Protein AF-A0A2T6N5R3-F1 (afdb_monomer_lite)

Sequence (258 aa):
MRPWLIITICITLFSPFISQAEPYPEQRSNRQLAVTVCNDYRENNRLPCFVSRNDCPRGFEVIERFTDSSGPTFSACRDKRHERPRLSMPPGGRFAGKNPQLLKQFDRLVSAIEKGQVGRSMHLPKASREQLGHFFSAIDLTRIKLVYSKALANGCFTDCRQIFCASGDQVNAWTDPQAPVLSIRLLHQLAHVERCEIQGGRERFVRTWLKHLPDEVFNALDRGEAIDTEMIHFAMYMESHANNRAESICRRLSCERE

Foldseek 3Di:
DDDDDDDDDDDDDDDDPPPDDDPDPPPDDLQRVLVVVQVVCCVVPVFHKDKDFPDDPPQWDFPDWDDDPPDTIMTTIGGPLPDQPPQPQDPPVLCVVCVVVLVVLVVVLVVLQVVQWDDDWAAAAPVVCVLCCVLLVLDDSRQETETEGCSDPAAWFDLLRYIYGPDPVLSCLCRPNVHRAFELSVQLRSQLNSVQSVLVHRVSSLSVQSSQQHVVQSVCVVVVHDDDVVSSRVSRSNSSVSNVSSVVSCVVVVGDYD

Radius of gyration: 27.21 Å; chains: 1; bounding box: 52×99×76 Å

Structure (mmCIF, N/CA/C/O backbone):
data_AF-A0A2T6N5R3-F1
#
_entry.id   AF-A0A2T6N5R3-F1
#
loop_
_atom_site.group_PDB
_atom_site.id
_atom_site.type_symbol
_atom_site.label_atom_id
_atom_site.label_alt_id
_atom_site.label_comp_id
_atom_site.label_asym_id
_atom_site.label_entity_id
_atom_site.label_seq_id
_atom_site.pdbx_PDB_ins_code
_atom_site.Cartn_x
_atom_site.Cartn_y
_atom_site.Cartn_z
_atom_site.occupancy
_atom_site.B_iso_or_equiv
_atom_site.auth_seq_id
_atom_site.auth_comp_id
_atom_site.auth_asym_id
_atom_site.auth_atom_id
_atom_site.pdbx_PDB_model_num
ATOM 1 N N . MET A 1 1 ? -36.629 -77.772 -46.474 1.00 39.81 1 MET A N 1
ATOM 2 C CA . MET A 1 1 ? -35.335 -77.750 -45.758 1.00 39.81 1 MET A CA 1
ATOM 3 C C . MET A 1 1 ? -35.262 -76.474 -44.927 1.00 39.81 1 MET A C 1
ATOM 5 O O . MET A 1 1 ? -35.374 -75.398 -45.492 1.00 39.81 1 MET A O 1
ATOM 9 N N . ARG A 1 2 ? -35.177 -76.594 -43.596 1.00 46.22 2 ARG A N 1
ATOM 10 C CA . ARG A 1 2 ? -34.706 -75.527 -42.676 1.00 46.22 2 ARG A CA 1
ATOM 11 C C . ARG A 1 2 ? -33.175 -75.365 -42.866 1.00 46.22 2 ARG A C 1
ATOM 13 O O . ARG A 1 2 ? -32.610 -76.341 -43.364 1.00 46.22 2 ARG A O 1
ATOM 20 N N . PRO A 1 3 ? -32.485 -74.265 -42.469 1.00 48.78 3 PRO A N 1
ATOM 21 C CA . PRO A 1 3 ? -32.730 -73.497 -41.231 1.00 48.78 3 PRO A CA 1
ATOM 22 C C . PRO A 1 3 ? -32.456 -71.958 -41.302 1.00 48.78 3 PRO A C 1
ATOM 24 O O . PRO A 1 3 ? -31.890 -71.454 -42.259 1.00 48.78 3 PRO A O 1
ATOM 27 N N . TRP A 1 4 ? -33.107 -71.172 -40.433 1.00 39.94 4 TRP A N 1
ATOM 28 C CA . TRP A 1 4 ? -32.535 -70.360 -39.326 1.00 39.94 4 TRP A CA 1
ATOM 29 C C . TRP A 1 4 ? -31.656 -69.144 -39.682 1.00 39.94 4 TRP A C 1
ATOM 31 O O . TRP A 1 4 ? -30.566 -69.310 -40.209 1.00 39.94 4 TRP A O 1
ATOM 41 N N . LEU A 1 5 ? -32.091 -67.959 -39.224 1.00 42.97 5 LEU A N 1
ATOM 42 C CA . LEU A 1 5 ? -31.295 -66.803 -38.750 1.00 42.97 5 LEU A CA 1
ATOM 43 C C . LEU A 1 5 ? -32.298 -65.793 -38.145 1.00 42.97 5 LEU A C 1
ATOM 45 O O . LEU A 1 5 ? -33.118 -65.238 -38.865 1.00 42.97 5 LEU A O 1
ATOM 49 N N . ILE A 1 6 ? -32.584 -65.872 -36.842 1.00 46.25 6 ILE A N 1
ATOM 50 C CA . ILE A 1 6 ? -31.992 -65.127 -35.708 1.00 46.25 6 ILE A CA 1
ATOM 51 C C . ILE A 1 6 ? -32.115 -63.597 -35.842 1.00 46.25 6 ILE A C 1
ATOM 53 O O . ILE A 1 6 ? -31.511 -62.959 -36.695 1.00 46.25 6 ILE A O 1
ATOM 57 N N . ILE A 1 7 ? -32.926 -63.067 -34.925 1.00 54.25 7 ILE A N 1
ATOM 58 C CA . ILE A 1 7 ? -33.256 -61.674 -34.621 1.00 54.25 7 ILE A CA 1
ATOM 59 C C . ILE A 1 7 ? -32.062 -60.981 -33.952 1.00 54.25 7 ILE A C 1
ATOM 61 O O . ILE A 1 7 ? -31.487 -61.558 -33.031 1.00 54.25 7 ILE A O 1
ATOM 65 N N . THR A 1 8 ? -31.813 -59.707 -34.275 1.00 49.03 8 THR A N 1
ATOM 66 C CA . THR A 1 8 ? -31.123 -58.796 -33.344 1.00 49.03 8 THR A CA 1
ATOM 67 C C . THR A 1 8 ? -31.833 -57.445 -33.299 1.00 49.03 8 THR A C 1
ATOM 69 O O . THR A 1 8 ? -31.826 -56.678 -34.257 1.00 49.03 8 THR A O 1
ATOM 72 N N . ILE A 1 9 ? -32.471 -57.184 -32.158 1.00 49.03 9 ILE A N 1
ATOM 73 C CA . ILE A 1 9 ? -33.092 -55.916 -31.770 1.00 49.03 9 ILE A CA 1
ATOM 74 C C . ILE A 1 9 ? -31.979 -54.992 -31.257 1.00 49.03 9 ILE A C 1
ATOM 76 O O . ILE A 1 9 ? -31.285 -55.333 -30.300 1.00 49.03 9 ILE A O 1
ATOM 80 N N . CYS A 1 10 ? -31.809 -53.823 -31.874 1.00 41.09 10 CYS A N 1
ATOM 81 C CA . CYS A 1 10 ? -30.935 -52.765 -31.370 1.00 41.09 10 CYS A CA 1
ATOM 82 C C . CYS A 1 10 ? -31.586 -52.081 -30.160 1.00 41.09 10 CYS A C 1
ATOM 84 O O . CYS A 1 10 ? -32.455 -51.228 -30.320 1.00 41.09 10 CYS A O 1
ATOM 86 N N . ILE A 1 11 ? -31.148 -52.433 -28.949 1.00 47.81 11 ILE A N 1
ATOM 87 C CA . ILE A 1 11 ? -31.429 -51.652 -27.739 1.00 47.81 11 ILE A CA 1
ATOM 88 C C . ILE A 1 11 ? -30.294 -50.640 -27.572 1.00 47.81 11 ILE A C 1
ATOM 90 O O . ILE A 1 11 ? -29.174 -50.988 -27.205 1.00 47.81 11 ILE A O 1
ATOM 94 N N . THR A 1 12 ? -30.589 -49.375 -27.855 1.00 46.28 12 THR A N 1
ATOM 95 C CA . THR A 1 12 ? -29.752 -48.229 -27.492 1.00 46.28 12 THR A CA 1
ATOM 96 C C . THR A 1 12 ? -29.799 -48.034 -25.977 1.00 46.28 12 THR A C 1
ATOM 98 O O . THR A 1 12 ? -30.792 -47.542 -25.440 1.00 46.28 12 THR A O 1
ATOM 101 N N . LEU A 1 13 ? -28.731 -48.429 -25.285 1.00 44.84 13 LEU A N 1
ATOM 102 C CA . LEU A 1 13 ? -28.521 -48.111 -23.876 1.00 44.84 13 LEU A CA 1
ATOM 103 C C . LEU A 1 13 ? -27.915 -46.709 -23.751 1.00 44.84 13 LEU A C 1
ATOM 105 O O . LEU A 1 13 ? -26.792 -46.453 -24.178 1.00 44.84 13 LEU A O 1
ATOM 109 N N . PHE A 1 14 ? -28.693 -45.813 -23.145 1.00 44.59 14 PHE A N 1
ATOM 110 C CA . PHE A 1 14 ? -28.220 -44.583 -22.526 1.00 44.59 14 PHE A CA 1
ATOM 111 C C . PHE A 1 14 ? -27.197 -44.932 -21.439 1.00 44.59 14 PHE A C 1
ATOM 113 O O . PHE A 1 14 ? -27.557 -45.518 -20.419 1.00 44.59 14 PHE A O 1
ATOM 120 N N . SER A 1 15 ? -25.938 -44.548 -21.631 1.00 37.47 15 SER A N 1
ATOM 121 C CA . SER A 1 15 ? -24.955 -44.538 -20.547 1.00 37.47 15 SER A CA 1
ATOM 122 C C . SER A 1 15 ? -25.118 -43.246 -19.742 1.00 37.47 15 SER A C 1
ATOM 124 O O . SER A 1 15 ? -24.900 -42.166 -20.299 1.00 37.47 15 SER A O 1
ATOM 126 N N . PRO A 1 16 ? -25.473 -43.299 -18.447 1.00 41.06 16 PRO A N 1
ATOM 127 C CA . PRO A 1 16 ? -25.300 -42.151 -17.577 1.00 41.06 16 PRO A CA 1
ATOM 128 C C . PRO A 1 16 ? -23.797 -41.962 -17.349 1.00 41.06 16 PRO A C 1
ATOM 130 O O . PRO A 1 16 ? -23.081 -42.915 -17.035 1.00 41.06 16 PRO A O 1
ATOM 133 N N . PHE A 1 17 ? -23.310 -40.731 -17.505 1.00 37.72 17 PHE A N 1
ATOM 134 C CA . PHE A 1 17 ? -21.984 -40.333 -17.038 1.00 37.72 17 PHE A CA 1
ATOM 135 C C . PHE A 1 17 ? -21.956 -40.432 -15.508 1.00 37.72 17 PHE A C 1
ATOM 137 O O . PHE A 1 17 ? -22.212 -39.467 -14.792 1.00 37.72 17 PHE A O 1
ATOM 144 N N . ILE A 1 18 ? -21.666 -41.627 -15.001 1.00 41.44 18 ILE A N 1
ATOM 145 C CA . ILE A 1 18 ? -21.207 -41.821 -13.634 1.00 41.44 18 ILE A CA 1
ATOM 146 C C . ILE A 1 18 ? -19.765 -41.323 -13.629 1.00 41.44 18 ILE A C 1
ATOM 148 O O . ILE A 1 18 ? -18.881 -41.962 -14.196 1.00 41.44 18 ILE A O 1
ATOM 152 N N . SER A 1 19 ? -19.539 -40.157 -13.020 1.00 41.69 19 SER A N 1
ATOM 153 C CA . SER A 1 19 ? -18.205 -39.722 -12.611 1.00 41.69 19 SER A CA 1
ATOM 154 C C . SER A 1 19 ? -17.660 -40.772 -11.648 1.00 41.69 19 SER A C 1
ATOM 156 O O . SER A 1 19 ? -17.967 -40.751 -10.458 1.00 41.69 19 SER A O 1
ATOM 158 N N . GLN A 1 20 ? -16.907 -41.737 -12.168 1.00 41.75 20 GLN A N 1
ATOM 159 C CA . GLN A 1 20 ? -16.222 -42.715 -11.341 1.00 41.75 20 GLN A CA 1
ATOM 160 C C . GLN A 1 20 ? -15.159 -41.985 -10.517 1.00 41.75 20 GLN A C 1
ATOM 162 O O . GLN A 1 20 ? -14.200 -41.443 -11.059 1.00 41.75 20 GLN A O 1
ATOM 167 N N . ALA A 1 21 ? -15.355 -41.952 -9.199 1.00 47.56 21 ALA A N 1
ATOM 168 C CA . ALA A 1 21 ? -14.262 -41.744 -8.265 1.00 47.56 21 ALA A CA 1
ATOM 169 C C . ALA A 1 21 ? -13.215 -42.842 -8.517 1.00 47.56 21 ALA A C 1
ATOM 171 O O . ALA A 1 21 ? -13.571 -44.019 -8.599 1.00 47.56 21 ALA A O 1
ATOM 172 N N . GLU A 1 22 ? -11.954 -42.447 -8.711 1.00 48.00 22 GLU A N 1
ATOM 173 C CA . GLU A 1 22 ? -10.884 -43.364 -9.110 1.00 48.00 22 GLU A CA 1
ATOM 174 C C . GLU A 1 22 ? -10.699 -44.504 -8.088 1.00 48.00 22 GLU A C 1
ATOM 176 O O . GLU A 1 22 ? -10.546 -44.240 -6.889 1.00 48.00 22 GLU A O 1
ATOM 181 N N . PRO A 1 23 ? -10.682 -45.769 -8.545 1.00 44.41 23 PRO A N 1
ATOM 182 C CA . PRO A 1 23 ? -10.406 -46.922 -7.705 1.00 44.41 23 PRO A CA 1
ATOM 183 C C . PRO A 1 23 ? -8.887 -47.036 -7.484 1.00 44.41 23 PRO A C 1
ATOM 185 O O . PRO A 1 23 ? -8.116 -46.859 -8.420 1.00 44.41 23 PRO A O 1
ATOM 188 N N . TYR A 1 24 ? -8.470 -47.383 -6.263 1.00 47.44 24 TYR A N 1
ATOM 189 C CA . TYR A 1 24 ? -7.089 -47.662 -5.807 1.00 47.44 24 TYR A CA 1
ATOM 190 C C . TYR A 1 24 ? -6.239 -46.458 -5.325 1.00 47.44 24 TYR A C 1
ATOM 192 O O . TYR A 1 24 ? -5.469 -45.868 -6.082 1.00 47.44 24 TYR A O 1
ATOM 200 N N . PRO A 1 25 ? -6.276 -46.140 -4.012 1.00 49.16 25 PRO A N 1
ATOM 201 C CA . PRO A 1 25 ? -5.380 -45.162 -3.385 1.00 49.16 25 PRO A CA 1
ATOM 202 C C . PRO A 1 25 ? -3.900 -45.598 -3.296 1.00 49.16 25 PRO A C 1
ATOM 204 O O . PRO A 1 25 ? -3.037 -44.748 -3.092 1.00 49.16 25 PRO A O 1
ATOM 207 N N . GLU A 1 26 ? -3.587 -46.888 -3.465 1.00 55.34 26 GLU A N 1
ATOM 208 C CA . GLU A 1 26 ? -2.259 -47.469 -3.176 1.00 55.34 26 GLU A CA 1
ATOM 209 C C . GLU A 1 26 ? -1.216 -47.350 -4.311 1.00 55.34 26 GLU A C 1
ATOM 211 O O . GLU A 1 26 ? -0.088 -47.802 -4.151 1.00 55.34 26 GLU A O 1
ATOM 216 N N . GLN A 1 27 ? -1.542 -46.720 -5.450 1.00 64.25 27 GLN A N 1
ATOM 217 C CA . GLN A 1 27 ? -0.622 -46.580 -6.602 1.00 64.25 27 GLN A CA 1
ATOM 218 C C . GLN A 1 27 ? -0.333 -45.127 -7.014 1.00 64.25 27 GLN A C 1
ATOM 220 O O . GLN A 1 27 ? 0.061 -44.850 -8.149 1.00 64.25 27 GLN A O 1
ATOM 225 N N . ARG A 1 28 ? -0.539 -44.158 -6.119 1.00 72.44 28 ARG A N 1
ATOM 226 C CA . ARG A 1 28 ? -0.280 -42.749 -6.445 1.00 72.44 28 ARG A CA 1
ATOM 227 C C . ARG A 1 28 ? 1.217 -42.453 -6.425 1.00 72.44 28 ARG A C 1
ATOM 229 O O . ARG A 1 28 ? 1.891 -42.682 -5.428 1.00 72.44 28 ARG A O 1
ATOM 236 N N . SER A 1 29 ? 1.721 -41.864 -7.508 1.00 85.19 29 SER A N 1
ATOM 237 C CA . SER A 1 29 ? 3.088 -41.330 -7.559 1.00 85.19 29 SER A CA 1
ATOM 238 C C . SER A 1 29 ? 3.297 -40.214 -6.525 1.00 85.19 29 SER A C 1
ATOM 240 O O . SER A 1 29 ? 2.363 -39.467 -6.217 1.00 85.19 29 SER A O 1
ATOM 242 N N . ASN A 1 30 ? 4.540 -40.001 -6.073 1.00 86.19 30 ASN A N 1
ATOM 243 C CA . ASN A 1 30 ? 4.902 -38.904 -5.155 1.00 86.19 30 ASN A CA 1
ATOM 244 C C . ASN A 1 30 ? 4.381 -37.529 -5.614 1.00 86.19 30 ASN A C 1
ATOM 246 O O . ASN A 1 30 ? 3.983 -36.698 -4.799 1.00 86.19 30 ASN A O 1
ATOM 250 N N . ARG A 1 31 ? 4.337 -37.282 -6.932 1.00 87.81 31 ARG A N 1
ATOM 251 C CA . ARG A 1 31 ? 3.765 -36.048 -7.489 1.00 87.81 31 ARG A CA 1
ATOM 252 C C . ARG A 1 31 ? 2.256 -35.973 -7.275 1.00 87.81 31 ARG A C 1
ATOM 254 O O . ARG A 1 31 ? 1.764 -34.906 -6.927 1.00 87.81 31 ARG A O 1
ATOM 261 N N . GLN A 1 32 ? 1.524 -37.061 -7.516 1.00 86.31 32 GLN A N 1
ATOM 262 C CA . GLN A 1 32 ? 0.073 -37.105 -7.310 1.00 86.31 32 GLN A CA 1
ATOM 263 C C . GLN A 1 32 ? -0.275 -36.915 -5.833 1.00 86.31 32 GLN A C 1
ATOM 265 O O . GLN A 1 32 ? -1.159 -36.121 -5.536 1.00 86.31 32 GLN A O 1
ATOM 270 N N . LEU A 1 33 ? 0.478 -37.541 -4.925 1.00 86.38 33 LEU A N 1
ATOM 271 C CA . LEU A 1 33 ? 0.338 -37.330 -3.481 1.00 86.38 33 LEU A CA 1
ATOM 272 C C . LEU A 1 33 ? 0.560 -35.856 -3.097 1.00 86.38 33 LEU A C 1
ATOM 274 O O . LEU A 1 33 ? -0.297 -35.249 -2.457 1.00 86.38 33 LEU A O 1
ATOM 278 N N . ALA A 1 34 ? 1.637 -35.230 -3.588 1.00 86.50 34 ALA A N 1
ATOM 279 C CA . ALA A 1 34 ? 1.896 -33.807 -3.356 1.00 86.50 34 ALA A CA 1
ATOM 280 C C . ALA A 1 34 ? 0.807 -32.885 -3.945 1.00 86.50 34 ALA A C 1
ATOM 282 O O . ALA A 1 34 ? 0.476 -31.855 -3.354 1.00 86.50 34 ALA A O 1
ATOM 283 N N . VAL A 1 35 ? 0.234 -33.239 -5.103 1.00 84.62 35 VAL A N 1
ATOM 284 C CA . VAL A 1 35 ? -0.894 -32.504 -5.702 1.00 84.62 35 VAL A CA 1
ATOM 285 C C . VAL A 1 35 ? -2.145 -32.627 -4.837 1.00 84.62 35 VAL A C 1
ATOM 287 O O . VAL A 1 35 ? -2.793 -31.606 -4.609 1.00 84.62 35 VAL A O 1
ATOM 290 N N . THR A 1 36 ? -2.466 -33.823 -4.332 1.00 81.94 36 THR A N 1
ATOM 291 C CA . THR A 1 36 ? -3.600 -34.038 -3.420 1.00 81.94 36 THR A CA 1
ATOM 292 C C . THR A 1 36 ? -3.467 -33.160 -2.181 1.00 81.94 36 THR A C 1
ATOM 294 O O . THR A 1 36 ? -4.348 -32.340 -1.942 1.00 81.94 36 THR A O 1
ATOM 297 N N . VAL A 1 37 ? -2.321 -33.199 -1.489 1.00 79.94 37 VAL A N 1
ATOM 298 C CA . VAL A 1 37 ? -2.073 -32.335 -0.319 1.00 79.94 37 VAL A CA 1
ATOM 299 C C . VAL A 1 37 ? -2.234 -30.853 -0.658 1.00 79.94 37 VAL A C 1
ATOM 301 O O . VAL A 1 37 ? -2.827 -30.095 0.110 1.00 79.94 37 VAL A O 1
ATOM 304 N N . CYS A 1 38 ? -1.749 -30.410 -1.822 1.00 82.25 38 CYS A N 1
ATOM 305 C CA . CYS A 1 38 ? -1.931 -29.021 -2.231 1.00 82.25 38 CYS A CA 1
ATOM 306 C C . CYS A 1 38 ? -3.384 -28.644 -2.536 1.00 82.25 38 CYS A C 1
ATOM 308 O O . CYS A 1 38 ? -3.766 -27.500 -2.279 1.00 82.25 38 CYS A O 1
ATOM 310 N N . ASN A 1 39 ? -4.177 -29.548 -3.108 1.00 73.00 39 ASN A N 1
ATOM 311 C CA . ASN A 1 39 ? -5.591 -29.301 -3.377 1.00 73.00 39 ASN A CA 1
ATOM 312 C C . ASN A 1 39 ? -6.380 -29.231 -2.069 1.00 73.00 39 ASN A C 1
ATOM 314 O O . ASN A 1 39 ? -7.042 -28.222 -1.834 1.00 73.00 39 ASN A O 1
ATOM 318 N N . ASP A 1 40 ? -6.182 -30.196 -1.171 1.00 63.97 40 ASP A N 1
ATOM 319 C CA . ASP A 1 40 ? -6.808 -30.212 0.154 1.00 63.97 40 ASP A CA 1
ATOM 320 C C . ASP A 1 40 ? -6.438 -28.949 0.948 1.00 63.97 40 ASP A C 1
ATOM 322 O O . ASP A 1 40 ? -7.280 -28.318 1.592 1.00 63.97 40 ASP A O 1
ATOM 326 N N . TYR A 1 41 ? -5.177 -28.510 0.868 1.00 73.31 41 TYR A N 1
ATOM 327 C CA . TYR A 1 41 ? -4.739 -27.269 1.501 1.00 73.31 41 TYR A CA 1
ATOM 328 C C . TYR A 1 41 ? -5.449 -26.037 0.924 1.00 73.31 41 TYR A C 1
ATOM 330 O O . TYR A 1 41 ? -5.885 -25.170 1.688 1.00 73.31 41 TYR A O 1
ATOM 338 N N . ARG A 1 42 ? -5.578 -25.941 -0.406 1.00 74.88 42 ARG A N 1
ATOM 339 C CA . ARG A 1 42 ? -6.267 -24.825 -1.076 1.00 74.88 42 ARG A CA 1
ATOM 340 C C . ARG A 1 42 ? -7.752 -24.793 -0.730 1.00 74.88 42 ARG A C 1
ATOM 342 O O . ARG A 1 42 ? -8.268 -23.708 -0.477 1.00 74.88 42 ARG A O 1
ATOM 349 N N . GLU A 1 43 ? -8.418 -25.943 -0.686 1.00 61.50 43 GLU A N 1
ATOM 350 C CA . GLU A 1 43 ? -9.838 -26.043 -0.332 1.00 61.50 43 GLU A CA 1
ATOM 351 C C . GLU A 1 43 ? -10.088 -25.611 1.117 1.00 61.50 43 GLU A C 1
ATOM 353 O O . GLU A 1 43 ? -10.935 -24.752 1.373 1.00 61.50 43 GLU A O 1
ATOM 358 N N . ASN A 1 44 ? -9.284 -26.120 2.054 1.00 54.66 44 ASN A N 1
ATOM 359 C CA . ASN A 1 44 ? -9.469 -25.863 3.482 1.00 54.66 44 ASN A CA 1
ATOM 360 C C . ASN A 1 44 ? -9.025 -24.459 3.918 1.00 54.66 44 ASN A C 1
ATOM 362 O O . ASN A 1 44 ? -9.636 -23.858 4.801 1.00 54.66 44 ASN A O 1
ATOM 366 N N . ASN A 1 45 ? -7.968 -23.910 3.309 1.00 56.25 45 ASN A N 1
ATOM 367 C CA . ASN A 1 45 ? -7.351 -22.660 3.770 1.00 56.25 45 ASN A CA 1
ATOM 368 C C . ASN A 1 45 ? -7.614 -21.473 2.838 1.00 56.25 45 ASN A C 1
ATOM 370 O O . ASN A 1 45 ? -7.455 -20.325 3.254 1.00 56.25 45 ASN A O 1
ATOM 374 N N . ARG A 1 46 ? -8.021 -21.719 1.585 1.00 66.62 46 ARG A N 1
ATOM 375 C CA . ARG A 1 46 ? -8.125 -20.705 0.518 1.00 66.62 46 ARG A CA 1
ATOM 376 C C . ARG A 1 46 ? -6.814 -19.942 0.284 1.00 66.62 46 ARG A C 1
ATOM 378 O O . ARG A 1 46 ? -6.836 -18.759 -0.056 1.00 66.62 46 ARG A O 1
ATOM 385 N N . LEU A 1 47 ? -5.673 -20.609 0.482 1.00 70.62 47 LEU A N 1
ATOM 386 C CA . LEU A 1 47 ? -4.333 -20.044 0.288 1.00 70.62 47 LEU A CA 1
ATOM 387 C C . LEU A 1 47 ? -3.571 -20.790 -0.818 1.00 70.62 47 LEU A C 1
ATOM 389 O O . LEU A 1 47 ? -3.828 -21.975 -1.048 1.00 70.62 47 LEU A O 1
ATOM 393 N N . PRO A 1 48 ? -2.611 -20.132 -1.494 1.00 78.31 48 PRO A N 1
ATOM 394 C CA . PRO A 1 48 ? -1.791 -20.781 -2.505 1.00 78.31 48 PRO A CA 1
ATOM 395 C C . PRO A 1 48 ? -0.956 -21.928 -1.929 1.00 78.31 48 PRO A C 1
ATOM 397 O O . PRO A 1 48 ? -0.270 -21.794 -0.915 1.00 78.31 48 PRO A O 1
ATOM 400 N N . CYS A 1 49 ? -0.977 -23.038 -2.654 1.00 83.19 49 CYS A N 1
ATOM 401 C CA . CYS A 1 49 ? -0.050 -24.155 -2.519 1.00 83.19 49 CYS A CA 1
ATOM 402 C C . CYS A 1 49 ? 0.484 -24.487 -3.901 1.00 83.19 49 CYS A C 1
ATOM 404 O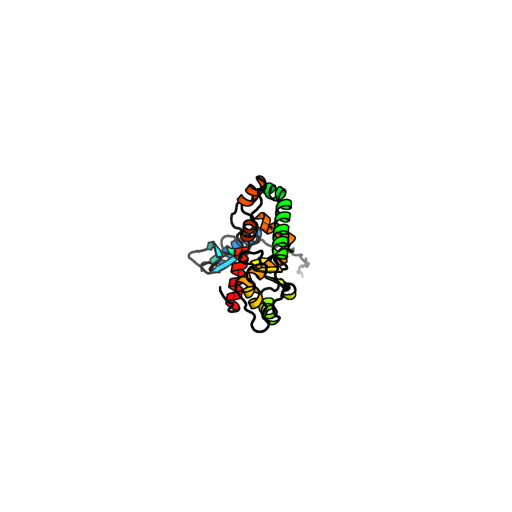 O . CYS A 1 49 ? -0.230 -24.288 -4.889 1.00 83.19 49 CYS A O 1
ATOM 406 N N . PHE A 1 50 ? 1.701 -24.998 -4.003 1.00 89.00 50 PHE A N 1
ATOM 407 C CA . PHE A 1 50 ? 2.197 -25.563 -5.250 1.00 89.00 50 PHE A CA 1
ATOM 408 C C . PHE A 1 50 ? 3.134 -26.742 -4.983 1.00 89.00 50 PHE A C 1
ATOM 410 O O . PHE A 1 50 ? 3.658 -26.901 -3.885 1.00 89.00 50 PHE A O 1
ATOM 417 N N . VAL A 1 51 ? 3.340 -27.571 -6.003 1.00 91.00 51 VAL A N 1
ATOM 418 C CA . VAL A 1 51 ? 4.183 -28.764 -5.913 1.00 91.00 51 VAL A CA 1
ATOM 419 C C . VAL A 1 51 ? 5.575 -28.449 -6.448 1.00 91.00 51 VAL A C 1
ATOM 421 O O . VAL A 1 51 ? 5.706 -27.974 -7.577 1.00 91.00 51 VAL A O 1
ATOM 424 N N . SER A 1 52 ? 6.604 -28.734 -5.652 1.00 93.06 52 SER A N 1
ATOM 425 C CA . SER A 1 52 ? 8.013 -28.592 -6.030 1.00 93.06 52 SER A CA 1
ATOM 426 C C . SER A 1 52 ? 8.692 -29.956 -6.119 1.00 93.06 52 SER A C 1
ATOM 428 O O . SER A 1 52 ? 8.367 -30.870 -5.361 1.00 93.06 52 SER A O 1
ATOM 430 N N . ARG A 1 53 ? 9.658 -30.095 -7.031 1.00 90.25 53 ARG A N 1
ATOM 431 C CA . ARG A 1 53 ? 10.557 -31.254 -7.074 1.00 90.25 53 ARG A CA 1
ATOM 432 C C . ARG A 1 53 ? 11.702 -30.991 -6.096 1.00 90.25 53 ARG A C 1
ATOM 434 O O . ARG A 1 53 ? 12.388 -29.982 -6.236 1.00 90.25 53 ARG A O 1
ATOM 441 N N . ASN A 1 54 ? 11.913 -31.893 -5.141 1.00 86.06 54 ASN A N 1
ATOM 442 C CA . ASN A 1 54 ? 12.809 -31.725 -3.988 1.00 86.06 54 ASN A CA 1
ATOM 443 C C . ASN A 1 54 ? 12.301 -30.680 -2.979 1.00 86.06 54 ASN A C 1
ATOM 445 O O . ASN A 1 54 ? 11.320 -30.944 -2.287 1.00 86.06 54 ASN A O 1
ATOM 449 N N . ASP A 1 55 ? 12.948 -29.519 -2.870 1.00 85.12 55 ASP A N 1
ATOM 450 C CA . ASP A 1 55 ? 12.699 -28.548 -1.804 1.00 85.12 55 ASP A CA 1
ATOM 451 C C . ASP A 1 55 ? 11.757 -27.420 -2.208 1.00 85.12 55 ASP A C 1
ATOM 453 O O . ASP A 1 55 ? 11.615 -27.060 -3.383 1.00 85.12 55 ASP A O 1
ATOM 457 N N . CYS A 1 56 ? 11.125 -26.825 -1.198 1.00 83.62 56 CYS A N 1
ATOM 458 C CA . CYS A 1 56 ? 10.394 -25.588 -1.386 1.00 83.62 56 CYS A CA 1
ATOM 459 C C . CYS A 1 56 ? 11.383 -24.421 -1.577 1.00 83.62 56 CYS A C 1
ATOM 461 O O . CYS A 1 56 ? 12.344 -24.287 -0.818 1.00 83.62 56 CYS A O 1
ATOM 463 N N . PRO A 1 57 ? 11.166 -23.553 -2.576 1.00 78.06 57 PRO A N 1
ATOM 464 C CA . PRO A 1 57 ? 11.952 -22.351 -2.780 1.00 78.06 57 PRO A CA 1
ATOM 465 C C . PRO A 1 57 ? 11.781 -21.386 -1.603 1.00 78.06 57 PRO A C 1
ATOM 467 O O . PRO A 1 57 ? 10.806 -21.441 -0.850 1.00 78.06 57 PRO A O 1
ATOM 470 N N . ARG A 1 58 ? 12.731 -20.454 -1.468 1.00 71.44 58 ARG A N 1
ATOM 471 C CA . ARG A 1 58 ? 12.695 -19.427 -0.416 1.00 71.44 58 ARG A CA 1
ATOM 472 C C . ARG A 1 58 ? 11.354 -18.681 -0.419 1.00 71.44 58 ARG A C 1
ATOM 474 O O . ARG A 1 58 ? 10.875 -18.265 -1.473 1.00 71.44 58 ARG A O 1
ATOM 481 N N . GLY A 1 59 ? 10.781 -18.502 0.772 1.00 64.50 59 GLY A N 1
ATOM 482 C CA . GLY A 1 59 ? 9.459 -17.893 0.977 1.00 64.50 59 GLY A CA 1
ATOM 483 C C . GLY A 1 59 ? 8.301 -18.892 1.081 1.00 64.50 59 GLY A C 1
ATOM 484 O O . GLY A 1 59 ? 7.167 -18.481 1.306 1.00 64.50 59 GLY A O 1
ATOM 485 N N . PHE A 1 60 ? 8.577 -20.191 0.962 1.00 78.06 60 PHE A N 1
ATOM 486 C CA . PHE A 1 60 ? 7.583 -21.255 1.073 1.00 78.06 60 PHE A CA 1
ATOM 487 C C . PHE A 1 60 ? 7.995 -22.292 2.118 1.00 78.06 60 PHE A C 1
ATOM 489 O O . PHE A 1 60 ? 9.178 -22.465 2.407 1.00 78.06 60 PHE A O 1
ATOM 496 N N . GLU A 1 61 ? 7.008 -22.974 2.691 1.00 80.62 61 GLU A N 1
ATOM 497 C CA . GLU A 1 61 ? 7.207 -24.066 3.643 1.00 80.62 61 GLU A CA 1
ATOM 498 C C . GLU A 1 61 ? 6.764 -25.392 3.063 1.00 80.62 61 GLU A C 1
ATOM 500 O O . GLU A 1 61 ? 5.750 -25.459 2.370 1.00 80.62 61 GLU A O 1
ATOM 505 N N . VAL A 1 62 ? 7.479 -26.449 3.427 1.00 87.62 62 VAL A N 1
ATOM 506 C CA . VAL A 1 62 ? 7.029 -27.817 3.187 1.00 87.62 62 VAL A CA 1
ATOM 507 C C . VAL A 1 62 ? 5.815 -28.085 4.079 1.00 87.62 62 VAL A C 1
ATOM 509 O O . VAL A 1 62 ? 5.918 -28.007 5.299 1.00 87.62 62 VAL A O 1
ATOM 512 N N . ILE A 1 63 ? 4.674 -28.394 3.466 1.00 82.00 63 ILE A N 1
ATOM 513 C CA . ILE A 1 63 ? 3.520 -28.984 4.156 1.00 82.00 63 ILE A CA 1
ATOM 514 C C . ILE A 1 63 ? 3.820 -30.457 4.410 1.00 82.00 63 ILE A C 1
ATOM 516 O O . ILE A 1 63 ? 3.753 -30.925 5.539 1.00 82.00 63 ILE A O 1
ATOM 520 N N . GLU A 1 64 ? 4.195 -31.162 3.342 1.00 84.50 64 GLU A N 1
ATOM 521 C CA . GLU A 1 64 ? 4.531 -32.578 3.367 1.00 84.50 64 GLU A CA 1
ATOM 522 C C . GLU A 1 64 ? 5.510 -32.902 2.236 1.00 84.50 64 GLU A C 1
ATOM 524 O O . GLU A 1 64 ? 5.488 -32.267 1.171 1.00 84.50 64 GLU A O 1
ATOM 529 N N . ARG A 1 65 ? 6.390 -33.875 2.481 1.00 90.12 65 ARG A N 1
ATOM 530 C CA . ARG A 1 65 ? 7.395 -34.346 1.529 1.00 90.12 65 ARG A CA 1
ATOM 531 C C . ARG A 1 65 ? 7.195 -35.835 1.278 1.00 90.12 65 ARG A C 1
ATOM 533 O O . ARG A 1 65 ? 7.163 -36.621 2.217 1.00 90.12 65 ARG A O 1
ATOM 540 N N . PHE A 1 66 ? 7.146 -36.202 0.004 1.00 88.00 66 PHE A N 1
ATOM 541 C CA . PHE A 1 66 ? 6.954 -37.568 -0.460 1.00 88.00 66 PHE A CA 1
ATOM 542 C C . PHE A 1 66 ? 8.256 -38.082 -1.063 1.00 88.00 66 PHE A C 1
ATOM 544 O O . PHE A 1 66 ? 8.694 -37.622 -2.124 1.00 88.00 66 PHE A O 1
ATOM 551 N N . THR A 1 67 ? 8.882 -39.004 -0.336 1.00 85.94 67 THR A N 1
ATOM 552 C CA . THR A 1 67 ? 10.110 -39.707 -0.711 1.00 85.94 67 THR A CA 1
ATOM 553 C C . THR A 1 67 ? 9.859 -41.203 -0.590 1.00 85.94 67 THR A C 1
ATOM 555 O O . THR A 1 67 ? 9.881 -41.737 0.519 1.00 85.94 67 THR A O 1
ATOM 558 N N . ASP A 1 68 ? 9.621 -41.877 -1.707 1.00 74.62 68 ASP A N 1
ATOM 559 C CA . ASP A 1 68 ? 9.679 -43.335 -1.777 1.00 74.62 68 ASP A CA 1
ATOM 560 C C . ASP A 1 68 ? 10.995 -43.780 -2.440 1.00 74.62 68 ASP A C 1
ATOM 562 O O . ASP A 1 68 ? 11.694 -42.995 -3.081 1.00 74.62 68 ASP A O 1
ATOM 566 N N . SER A 1 69 ? 1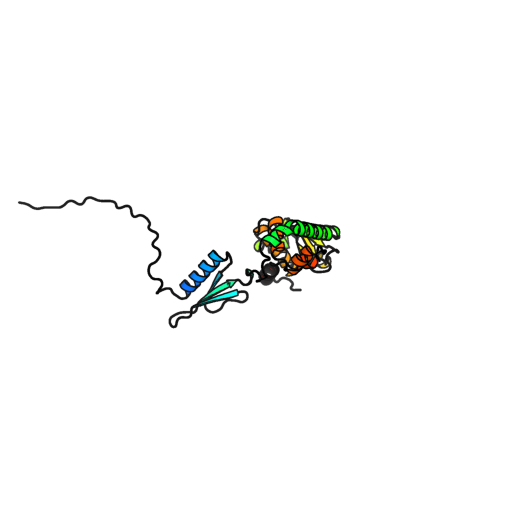1.379 -45.044 -2.259 1.00 59.84 69 SER A N 1
ATOM 567 C CA . SER A 1 69 ? 12.656 -45.588 -2.751 1.00 59.84 69 SER A CA 1
ATOM 568 C C . SER A 1 69 ? 12.710 -45.786 -4.272 1.00 59.84 69 SER A C 1
ATOM 570 O O . SER A 1 69 ? 13.741 -46.216 -4.790 1.00 59.84 69 SER A O 1
ATOM 572 N N . SER A 1 70 ? 11.621 -45.488 -4.989 1.00 66.12 70 SER A N 1
ATOM 573 C CA . SER A 1 70 ? 11.446 -45.833 -6.404 1.00 66.12 70 SER A CA 1
ATOM 574 C C . SER A 1 70 ? 11.273 -44.633 -7.344 1.00 66.12 70 SER A C 1
ATOM 576 O O . SER A 1 70 ? 11.304 -44.813 -8.562 1.00 66.12 70 SER A O 1
ATOM 578 N N . GLY A 1 71 ? 11.146 -43.405 -6.822 1.00 74.44 71 GLY A N 1
ATOM 579 C CA . GLY A 1 71 ? 10.821 -42.239 -7.641 1.00 74.44 71 GLY A CA 1
ATOM 580 C C . GLY A 1 71 ? 11.435 -40.910 -7.185 1.00 74.44 71 GLY A C 1
ATOM 581 O O . GLY A 1 71 ? 12.044 -40.800 -6.123 1.00 74.44 71 GLY A O 1
ATOM 582 N N . PRO A 1 72 ? 11.302 -39.853 -8.010 1.00 82.25 72 PRO A N 1
ATOM 583 C CA . PRO A 1 72 ? 11.742 -38.514 -7.644 1.00 82.25 72 PRO A CA 1
ATOM 584 C C . PRO A 1 72 ? 10.940 -37.958 -6.461 1.00 82.25 72 PRO A C 1
ATOM 586 O O . PRO A 1 72 ? 9.721 -38.119 -6.375 1.00 82.25 72 PRO A O 1
ATOM 589 N N . THR A 1 73 ? 11.640 -37.237 -5.589 1.00 88.62 73 THR A N 1
ATOM 590 C CA . THR A 1 73 ? 11.064 -36.547 -4.435 1.00 88.62 73 THR A CA 1
ATOM 591 C C . THR A 1 73 ? 10.195 -35.369 -4.855 1.00 88.62 73 THR A C 1
ATOM 593 O O . THR A 1 73 ? 10.618 -34.521 -5.652 1.00 88.62 73 THR A O 1
ATOM 596 N N . PHE A 1 74 ? 9.019 -35.253 -4.241 1.00 92.31 74 PHE A N 1
ATOM 597 C CA . PHE A 1 74 ? 8.161 -34.076 -4.365 1.00 92.31 74 PHE A CA 1
ATOM 598 C C . PHE A 1 74 ? 7.761 -33.531 -2.997 1.00 92.31 74 PHE A C 1
ATOM 600 O O . PHE A 1 74 ? 7.517 -34.289 -2.062 1.00 92.31 74 PHE A O 1
ATOM 607 N N . SER A 1 75 ? 7.659 -32.208 -2.907 1.00 92.00 75 SER A N 1
ATOM 608 C CA . SER A 1 75 ? 7.136 -31.507 -1.735 1.00 92.00 75 SER A CA 1
ATOM 609 C C . SER A 1 75 ? 5.885 -30.723 -2.112 1.00 92.00 75 SER A C 1
ATOM 611 O O . SER A 1 75 ? 5.857 -30.035 -3.138 1.00 92.00 75 SER A O 1
ATOM 613 N N . ALA A 1 76 ? 4.863 -30.795 -1.263 1.00 89.38 76 ALA A N 1
ATOM 614 C CA . ALA A 1 76 ? 3.766 -29.839 -1.268 1.00 89.38 76 ALA A CA 1
ATOM 615 C C . ALA A 1 76 ? 4.224 -28.590 -0.508 1.00 89.38 76 ALA A C 1
ATOM 617 O O . ALA A 1 76 ? 4.573 -28.662 0.670 1.00 89.38 76 ALA A O 1
ATOM 618 N N . CYS A 1 77 ? 4.257 -27.450 -1.189 1.00 90.19 77 CYS A N 1
ATOM 619 C CA . CYS A 1 77 ? 4.796 -26.208 -0.661 1.00 90.19 77 CYS A CA 1
ATOM 620 C C . CYS A 1 77 ? 3.674 -25.205 -0.422 1.00 90.19 77 CYS A C 1
ATOM 622 O O . CYS A 1 77 ? 3.035 -24.742 -1.374 1.00 90.19 77 CYS A O 1
ATOM 624 N N . ARG A 1 78 ? 3.458 -24.828 0.840 1.00 85.31 78 ARG A N 1
ATOM 625 C CA . ARG A 1 78 ? 2.581 -23.707 1.179 1.00 85.31 78 ARG A CA 1
ATOM 626 C C . ARG A 1 78 ? 3.338 -22.406 1.120 1.00 85.31 78 ARG A C 1
ATOM 628 O O . ARG A 1 78 ? 4.518 -22.312 1.458 1.00 85.31 78 ARG A O 1
ATOM 635 N N . ASP A 1 79 ? 2.617 -21.381 0.717 1.00 74.31 79 ASP A N 1
ATOM 636 C CA . ASP A 1 79 ? 3.135 -20.035 0.737 1.00 74.31 79 ASP A CA 1
ATOM 637 C C . ASP A 1 79 ? 3.092 -19.440 2.152 1.00 74.31 79 ASP A C 1
ATOM 639 O O . ASP A 1 79 ? 2.017 -19.069 2.631 1.00 74.31 79 ASP A O 1
ATOM 643 N N . LYS A 1 80 ? 4.260 -19.286 2.799 1.00 59.28 80 LYS A N 1
ATOM 644 C CA . LYS A 1 80 ? 4.366 -18.602 4.103 1.00 59.28 80 LYS A CA 1
ATOM 645 C C . LYS A 1 80 ? 3.884 -17.151 4.031 1.00 59.28 80 LYS A C 1
ATOM 647 O O . LYS A 1 80 ? 3.458 -16.591 5.030 1.00 59.28 80 LYS A O 1
ATOM 652 N N . ARG A 1 81 ? 3.897 -16.536 2.843 1.00 54.81 81 ARG A N 1
ATOM 653 C CA . ARG A 1 81 ? 3.496 -15.135 2.598 1.00 54.81 81 ARG A CA 1
ATOM 654 C C . ARG A 1 81 ? 1.983 -14.915 2.719 1.00 54.81 81 ARG A C 1
ATOM 656 O O . ARG A 1 81 ? 1.523 -13.777 2.709 1.00 54.81 81 ARG A O 1
ATOM 663 N N . HIS A 1 82 ? 1.218 -16.003 2.801 1.00 53.53 82 HIS A N 1
ATOM 664 C CA . HIS A 1 82 ? -0.229 -16.012 2.995 1.00 53.53 82 HIS A CA 1
ATOM 665 C C . HIS A 1 82 ? -0.635 -16.480 4.398 1.00 53.53 82 HIS A C 1
ATOM 667 O O . HIS A 1 82 ? -1.818 -16.421 4.744 1.00 53.53 82 HIS A O 1
ATOM 673 N N . GLU A 1 83 ? 0.324 -16.940 5.205 1.00 49.19 83 GLU A N 1
ATOM 674 C CA . GLU A 1 83 ? 0.055 -17.295 6.586 1.00 49.19 83 GLU A CA 1
ATOM 675 C C . GLU A 1 83 ? -0.217 -16.025 7.381 1.00 49.19 83 GLU A C 1
ATOM 677 O O . GLU A 1 83 ? 0.615 -15.126 7.503 1.00 49.19 83 GLU A O 1
ATOM 682 N N . ARG A 1 84 ? -1.426 -15.966 7.941 1.00 50.16 84 ARG A N 1
ATOM 683 C CA . ARG A 1 84 ? -1.697 -15.081 9.065 1.00 50.16 84 ARG A CA 1
ATOM 684 C C . ARG A 1 84 ? -0.647 -15.388 10.136 1.00 50.16 84 ARG A C 1
ATOM 686 O O . ARG A 1 84 ? -0.448 -16.571 10.431 1.00 50.16 84 ARG A O 1
ATOM 693 N N . PRO A 1 85 ? -0.029 -14.380 10.768 1.00 41.69 85 PRO A N 1
ATOM 694 C CA . PRO A 1 85 ? 0.592 -14.607 12.060 1.00 41.69 85 PRO A CA 1
ATOM 695 C C . PRO A 1 85 ? -0.409 -15.373 12.932 1.00 41.69 85 PRO A C 1
ATOM 697 O O . PRO A 1 85 ? -1.593 -15.020 12.956 1.00 41.69 85 PRO A O 1
ATOM 700 N N . ARG A 1 86 ? 0.037 -16.413 13.646 1.00 41.41 86 ARG A N 1
ATOM 701 C CA . ARG A 1 86 ? -0.707 -16.976 14.784 1.00 41.41 86 ARG A CA 1
ATOM 702 C C . ARG A 1 86 ? -0.733 -15.943 15.921 1.00 41.41 86 ARG A C 1
ATOM 704 O O . ARG A 1 86 ? -0.279 -16.217 17.021 1.00 41.41 86 ARG A O 1
ATOM 711 N N . LEU A 1 87 ? -1.204 -14.732 15.652 1.00 45.47 87 LEU A N 1
ATOM 712 C CA . LEU A 1 87 ? -1.711 -13.876 16.703 1.00 45.47 87 LEU A CA 1
ATOM 713 C C . LEU A 1 87 ? -3.046 -14.502 17.076 1.00 45.47 87 LEU A C 1
ATOM 715 O O . LEU A 1 87 ? -3.864 -14.790 16.195 1.00 45.47 87 LEU A O 1
ATOM 719 N N . SER A 1 88 ? -3.202 -14.818 18.357 1.00 42.41 88 SER A N 1
ATOM 720 C CA . SER A 1 88 ? -4.479 -15.149 18.973 1.00 42.41 88 SER A CA 1
ATOM 721 C C . SER A 1 88 ? -5.526 -14.220 18.376 1.00 42.41 88 SER A C 1
ATOM 723 O O . SER A 1 88 ? -5.531 -13.029 18.661 1.00 42.41 88 SER A O 1
ATOM 725 N N . MET A 1 89 ? -6.376 -14.722 17.469 1.00 49.19 89 MET A N 1
ATOM 726 C CA . MET A 1 89 ? -7.523 -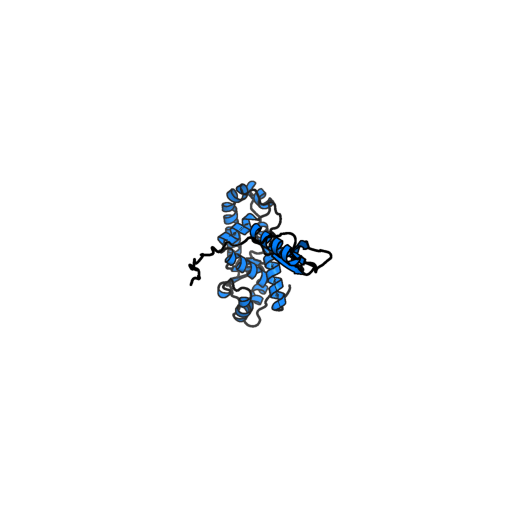13.919 17.071 1.00 49.19 89 MET A CA 1
ATOM 727 C C . MET A 1 89 ? -8.287 -13.684 18.368 1.00 49.19 89 MET A C 1
ATOM 729 O O . MET A 1 89 ? -8.658 -14.679 19.006 1.00 49.19 89 MET A O 1
ATOM 733 N N . PRO A 1 90 ? -8.529 -12.427 18.772 1.00 50.69 90 PRO A N 1
ATOM 734 C CA . PRO A 1 90 ? -9.376 -12.189 19.917 1.00 50.69 90 PRO A CA 1
ATOM 735 C C . PRO A 1 90 ? -10.699 -12.920 19.652 1.00 50.69 90 PRO A C 1
ATOM 737 O O . PRO A 1 90 ? -11.187 -12.908 18.510 1.00 50.69 90 PRO A O 1
ATOM 740 N N . PRO A 1 91 ? -11.262 -13.621 20.653 1.00 54.19 91 PRO A N 1
ATOM 741 C CA . PRO A 1 91 ? -12.499 -14.370 20.475 1.00 54.19 91 PRO A CA 1
ATOM 742 C C . PRO A 1 91 ? -13.529 -13.458 19.806 1.00 54.19 91 PRO A C 1
ATOM 744 O O . PRO A 1 91 ? -13.654 -12.293 20.184 1.00 54.19 91 PRO A O 1
ATOM 747 N N . GLY A 1 92 ? -14.221 -13.957 18.774 1.00 56.81 92 GLY A N 1
ATOM 748 C CA . GLY A 1 92 ? -14.948 -13.130 17.797 1.00 56.81 92 GLY A CA 1
ATOM 749 C C . GLY A 1 92 ? -15.908 -12.080 18.382 1.00 56.81 92 GLY A C 1
ATOM 750 O O . GLY A 1 92 ? -16.175 -11.074 17.726 1.00 56.81 92 GLY A O 1
ATOM 751 N N . GLY A 1 93 ? -16.364 -12.257 19.628 1.00 63.28 93 GLY A N 1
ATOM 752 C CA . GLY A 1 93 ? -17.154 -11.272 20.372 1.00 63.28 93 GLY A CA 1
ATOM 753 C C . GLY A 1 93 ? -16.405 -9.987 20.759 1.00 63.28 93 GLY A C 1
ATOM 754 O O . GLY A 1 93 ? -16.997 -8.910 20.709 1.00 63.28 93 GLY A O 1
ATOM 755 N N . ARG A 1 94 ? -15.104 -10.050 21.082 1.00 71.88 94 ARG A N 1
ATOM 756 C CA . ARG A 1 94 ? -14.331 -8.880 21.547 1.00 71.88 94 ARG A CA 1
ATOM 757 C C . ARG A 1 94 ? -14.075 -7.881 20.420 1.00 71.88 94 ARG A C 1
ATOM 759 O O . ARG A 1 94 ? -14.280 -6.683 20.597 1.00 71.88 94 ARG A O 1
ATOM 766 N N . PHE A 1 95 ? -13.724 -8.370 19.228 1.00 79.44 95 PHE A N 1
ATOM 767 C CA . PHE A 1 95 ? -13.609 -7.516 18.042 1.00 79.44 95 PHE A CA 1
ATOM 768 C C . PHE A 1 95 ? -14.962 -6.919 17.641 1.00 79.44 95 PHE A C 1
ATOM 770 O O . PHE A 1 95 ? -15.044 -5.718 17.394 1.00 79.44 95 PHE A O 1
ATOM 777 N N . ALA A 1 96 ? -16.031 -7.725 17.609 1.00 80.06 96 ALA A N 1
ATOM 778 C CA . ALA A 1 96 ? -17.352 -7.256 17.190 1.00 80.06 96 ALA A CA 1
ATOM 779 C C . ALA A 1 96 ? -17.845 -6.063 18.032 1.00 80.06 96 ALA A C 1
ATOM 781 O O . ALA A 1 96 ? -18.316 -5.077 17.466 1.00 80.06 96 ALA A O 1
ATOM 782 N N . GLY A 1 97 ? -17.654 -6.108 19.357 1.00 83.25 97 GLY A N 1
ATOM 783 C CA . GLY A 1 97 ? -18.020 -5.009 20.257 1.00 83.25 97 GLY A CA 1
ATOM 784 C C . GLY A 1 97 ? -17.163 -3.745 20.103 1.00 83.25 97 GLY A C 1
ATOM 785 O O . GLY A 1 97 ? -17.655 -2.641 20.322 1.00 83.25 97 GLY A O 1
ATOM 786 N N . LYS A 1 98 ? -15.893 -3.876 19.695 1.00 84.56 98 LYS A N 1
ATOM 787 C CA . LYS A 1 98 ? -14.941 -2.750 19.588 1.00 84.56 98 LYS A CA 1
ATOM 788 C C . LYS A 1 98 ? -14.782 -2.184 18.183 1.00 84.56 98 LYS A C 1
ATOM 790 O O . LYS A 1 98 ? -14.271 -1.076 18.025 1.00 84.56 98 LYS A O 1
ATOM 795 N N . ASN A 1 99 ? -15.238 -2.899 17.161 1.00 83.81 99 ASN A N 1
ATOM 796 C CA . ASN A 1 99 ? -15.057 -2.519 15.765 1.00 83.81 99 ASN A CA 1
ATOM 797 C C . ASN A 1 99 ? -15.553 -1.088 15.428 1.00 83.81 99 ASN A C 1
ATOM 799 O O . ASN A 1 99 ? -14.813 -0.374 14.752 1.00 83.81 99 ASN A O 1
ATOM 803 N N . PRO A 1 100 ? -16.715 -0.596 15.915 1.00 86.75 100 PRO A N 1
ATOM 804 C CA . PRO A 1 100 ? -17.122 0.794 15.671 1.00 86.75 100 PRO A CA 1
ATOM 805 C C . PRO A 1 100 ? -16.144 1.829 16.251 1.00 86.75 100 PRO A C 1
ATOM 807 O O . PRO A 1 100 ? -15.848 2.838 15.611 1.00 86.75 100 PRO A O 1
ATOM 810 N N . GLN A 1 101 ? -15.611 1.572 17.450 1.00 84.94 101 GLN A N 1
ATOM 811 C CA . GLN A 1 101 ? -14.631 2.446 18.096 1.00 84.94 101 GLN A CA 1
ATOM 812 C C . GLN A 1 101 ? -13.298 2.428 17.341 1.00 84.94 101 GLN A C 1
ATOM 814 O O . GLN A 1 101 ? -12.732 3.490 17.097 1.00 84.94 101 GLN A O 1
ATOM 819 N N . LEU A 1 102 ? -12.831 1.248 16.922 1.00 85.12 102 LEU A N 1
ATOM 820 C CA . LEU A 1 102 ? -11.607 1.087 16.132 1.00 85.12 102 LEU A CA 1
ATOM 821 C C . LEU A 1 102 ? -11.685 1.808 14.784 1.00 85.12 102 LEU A C 1
ATOM 823 O O . LEU A 1 102 ? -10.762 2.536 14.434 1.00 85.12 102 LEU A O 1
ATOM 827 N N . LEU A 1 103 ? -12.802 1.676 14.062 1.00 87.12 103 LEU A N 1
ATOM 828 C CA . LEU A 1 103 ? -13.022 2.396 12.804 1.00 87.12 103 LEU A CA 1
ATOM 829 C C . LEU A 1 103 ? -12.989 3.913 13.012 1.00 87.12 103 LEU A C 1
ATOM 831 O O . LEU A 1 103 ? -12.312 4.619 12.271 1.00 87.12 103 LEU A O 1
ATOM 835 N N . LYS A 1 104 ? -13.629 4.415 14.075 1.00 86.19 104 LYS A N 1
ATOM 836 C CA . LYS A 1 104 ? -13.581 5.842 14.419 1.00 86.19 104 LYS A CA 1
ATOM 837 C C . LYS A 1 104 ? -12.156 6.322 14.719 1.00 86.19 104 LYS A C 1
ATOM 839 O O . LYS A 1 104 ? -11.815 7.445 14.356 1.00 86.19 104 LYS A O 1
ATOM 844 N N . GLN A 1 105 ? -11.332 5.511 15.387 1.00 83.88 105 GLN A N 1
ATOM 845 C CA . GLN A 1 105 ? -9.924 5.851 15.629 1.00 83.88 105 GLN A CA 1
ATOM 846 C C . GLN A 1 105 ? -9.100 5.812 14.337 1.00 83.88 105 GLN A C 1
ATOM 848 O O . GLN A 1 105 ? -8.302 6.715 14.105 1.00 83.88 105 GLN A O 1
ATOM 853 N N . PHE A 1 106 ? -9.347 4.837 13.460 1.00 86.06 106 PHE A N 1
ATOM 854 C CA . PHE A 1 106 ? -8.718 4.772 12.143 1.00 86.06 106 PHE A CA 1
ATOM 855 C C . PHE A 1 106 ? -9.048 6.005 11.290 1.00 86.06 106 PHE A C 1
ATOM 857 O O . PHE A 1 106 ? -8.154 6.642 10.744 1.00 86.06 106 PHE A O 1
ATOM 864 N N . ASP A 1 107 ? -10.318 6.404 11.218 1.00 87.81 107 ASP A N 1
ATOM 865 C CA . ASP A 1 107 ? -10.717 7.583 10.445 1.00 87.81 107 ASP A CA 1
ATOM 866 C C . ASP A 1 107 ? -10.147 8.883 11.039 1.00 87.81 107 ASP A C 1
ATOM 868 O O . ASP A 1 107 ? -9.769 9.787 10.295 1.00 87.81 107 ASP A O 1
ATOM 872 N N . ARG A 1 108 ? -10.008 8.969 12.372 1.00 86.75 108 ARG A N 1
ATOM 873 C CA . ARG A 1 108 ? -9.304 10.080 13.036 1.00 86.75 108 ARG A CA 1
ATOM 874 C C . ARG A 1 108 ? -7.825 10.131 12.670 1.00 86.75 108 ARG A C 1
ATOM 876 O O . ARG A 1 108 ? -7.327 11.227 12.430 1.00 86.75 108 ARG A O 1
ATOM 883 N N . LEU A 1 109 ? -7.150 8.982 12.611 1.00 86.25 109 LEU A N 1
ATOM 884 C CA . LEU A 1 109 ? -5.764 8.882 12.152 1.00 86.25 109 LEU A CA 1
ATOM 885 C C . LEU A 1 109 ? -5.637 9.397 10.716 1.00 86.25 109 LEU A C 1
ATOM 887 O O . LEU A 1 109 ? -4.849 10.303 10.463 1.00 86.25 109 LEU A O 1
ATOM 891 N N . VAL A 1 110 ? -6.468 8.894 9.799 1.00 89.69 110 VAL A N 1
ATOM 892 C CA . VAL A 1 110 ? -6.479 9.345 8.397 1.00 89.69 110 VAL A CA 1
ATOM 893 C C . VAL A 1 110 ? -6.713 10.854 8.321 1.00 89.69 110 VAL A C 1
ATOM 895 O O . VAL A 1 110 ? -5.935 11.561 7.692 1.00 89.69 110 VAL A O 1
ATOM 898 N N . SER A 1 111 ? -7.708 11.373 9.046 1.00 91.06 111 SER A N 1
ATOM 899 C CA . SER A 1 111 ? -7.995 12.812 9.097 1.00 91.06 111 SER A CA 1
ATOM 900 C C . SER A 1 111 ? -6.832 13.642 9.656 1.00 91.06 111 SER A C 1
ATOM 902 O O . SER A 1 111 ? -6.617 14.772 9.221 1.00 91.06 111 SER A O 1
ATOM 904 N N . ALA A 1 112 ? -6.091 13.130 10.642 1.00 90.31 112 ALA A N 1
ATOM 905 C CA . ALA A 1 112 ? -4.915 13.808 11.185 1.00 90.31 112 ALA A CA 1
ATOM 906 C C . ALA A 1 112 ? -3.773 13.846 10.158 1.00 90.31 112 ALA A C 1
ATOM 908 O O . ALA A 1 112 ? -3.160 14.898 9.964 1.00 90.31 112 ALA A O 1
ATOM 909 N N . ILE A 1 113 ? -3.549 12.736 9.449 1.00 91.81 113 ILE A N 1
ATOM 910 C CA . ILE A 1 113 ? -2.568 12.642 8.363 1.00 91.81 113 ILE A CA 1
ATOM 911 C C . ILE A 1 113 ? -2.930 13.596 7.219 1.00 91.81 113 ILE A C 1
ATOM 913 O O . ILE A 1 113 ? -2.063 14.327 6.741 1.00 91.81 113 ILE A O 1
ATOM 917 N N . GLU A 1 114 ? -4.201 13.652 6.821 1.00 93.38 114 GLU A N 1
ATOM 918 C CA . GLU A 1 114 ? -4.697 14.562 5.782 1.00 93.38 114 GLU A CA 1
ATOM 919 C C . GLU A 1 114 ? -4.529 16.034 6.176 1.00 93.38 114 GLU A C 1
ATOM 921 O O . GLU A 1 114 ? -4.062 16.838 5.375 1.00 93.38 114 GLU A O 1
ATOM 926 N N . LYS A 1 115 ? -4.823 16.401 7.430 1.00 94.56 115 LYS A N 1
ATOM 927 C CA . LYS A 1 115 ? -4.566 17.762 7.945 1.00 94.56 115 LYS A CA 1
ATOM 928 C C . LYS A 1 115 ? -3.080 18.120 7.970 1.00 94.56 115 LYS A C 1
ATOM 930 O O . LYS A 1 115 ? -2.733 19.297 7.900 1.00 94.56 115 LYS A O 1
ATOM 935 N N . GLY A 1 116 ? -2.211 17.119 8.097 1.00 94.06 116 GLY A N 1
ATOM 936 C CA . GLY A 1 116 ? -0.762 17.266 8.019 1.00 94.06 116 GLY A CA 1
ATOM 937 C C . GLY A 1 116 ? -0.216 17.375 6.595 1.00 94.06 116 GLY A C 1
ATOM 938 O O . GLY A 1 116 ? 0.991 17.557 6.443 1.00 94.06 116 GLY A O 1
ATOM 939 N N . GLN A 1 117 ? -1.054 17.261 5.561 1.00 95.44 117 GLN A N 1
ATOM 940 C CA . GLN A 1 117 ? -0.614 17.358 4.174 1.00 95.44 117 GLN A CA 1
ATOM 941 C C . GLN A 1 117 ? 0.099 18.688 3.900 1.00 95.44 117 GLN A C 1
ATOM 943 O O . GLN A 1 117 ? -0.368 19.767 4.270 1.00 95.44 117 GLN A O 1
ATOM 948 N N . VAL A 1 118 ? 1.221 18.603 3.189 1.00 94.69 118 VAL A N 1
ATOM 949 C CA . VAL A 1 118 ? 1.981 19.754 2.710 1.00 94.69 118 VAL A CA 1
ATOM 950 C C . VAL A 1 118 ? 1.977 19.745 1.185 1.00 94.69 118 VAL A C 1
ATOM 952 O O . VAL A 1 118 ? 2.364 18.767 0.550 1.00 94.69 118 VAL A O 1
ATOM 955 N N . GLY A 1 119 ? 1.546 20.859 0.592 1.00 91.81 119 GLY A N 1
ATOM 956 C CA . GLY A 1 119 ? 1.455 21.004 -0.858 1.00 91.81 119 GLY A CA 1
ATOM 957 C C . GLY A 1 119 ? 0.282 20.241 -1.483 1.00 91.81 119 GLY A C 1
ATOM 958 O O . GLY A 1 119 ? -0.673 19.831 -0.816 1.00 91.81 119 GLY A O 1
ATOM 959 N N . ARG A 1 120 ? 0.330 20.093 -2.810 1.00 92.50 120 ARG A N 1
ATOM 960 C CA . ARG A 1 120 ? -0.704 19.393 -3.583 1.00 92.50 120 ARG A CA 1
ATOM 961 C C . ARG A 1 120 ? -0.446 17.891 -3.608 1.00 92.50 120 ARG A C 1
ATOM 963 O O . ARG A 1 120 ? 0.701 17.458 -3.637 1.00 92.50 120 ARG A O 1
ATOM 970 N N . SER A 1 121 ? -1.517 17.110 -3.691 1.00 94.19 121 SER A N 1
ATOM 971 C CA . SER A 1 121 ? -1.409 15.695 -4.031 1.00 94.19 121 SER A CA 1
ATOM 972 C C . SER A 1 121 ? -0.873 15.549 -5.456 1.00 94.19 121 SER A C 1
ATOM 974 O O . SER A 1 121 ? -1.264 16.299 -6.354 1.00 94.19 121 SER A O 1
ATOM 976 N N . MET A 1 122 ? 0.012 14.583 -5.663 1.00 95.94 122 MET A N 1
ATOM 977 C CA . MET A 1 122 ? 0.677 14.338 -6.940 1.00 95.94 122 MET A CA 1
ATOM 978 C C . MET A 1 122 ? 0.333 12.944 -7.459 1.00 95.94 122 MET A C 1
ATOM 980 O O . MET A 1 122 ? -0.134 12.087 -6.715 1.00 95.94 122 MET A O 1
ATOM 984 N N . HIS A 1 123 ? 0.524 12.721 -8.753 1.00 96.69 123 HIS A N 1
ATOM 985 C CA . HIS A 1 123 ? 0.281 11.430 -9.388 1.00 96.69 123 HIS A CA 1
ATOM 986 C C . HIS A 1 123 ? 1.591 10.856 -9.902 1.00 96.69 123 HIS A C 1
ATOM 988 O O . HIS A 1 123 ? 2.499 11.605 -10.260 1.00 96.69 123 HIS A O 1
ATOM 994 N N . LEU A 1 124 ? 1.653 9.528 -9.994 1.00 96.50 124 LEU A N 1
ATOM 995 C CA . LEU A 1 124 ? 2.746 8.870 -10.698 1.00 96.50 124 LEU A CA 1
ATOM 996 C C . LEU A 1 124 ? 2.809 9.364 -12.157 1.00 96.50 124 LEU A C 1
ATOM 998 O O . LEU A 1 124 ? 1.764 9.431 -12.823 1.00 96.50 124 LEU A O 1
ATOM 1002 N N . PRO A 1 125 ? 4.007 9.669 -12.685 1.00 96.75 125 PRO A N 1
ATOM 1003 C CA . PRO A 1 125 ? 4.187 10.051 -14.077 1.00 96.75 125 PRO A CA 1
ATOM 1004 C C . PRO A 1 125 ? 3.693 8.964 -15.028 1.00 96.75 125 PRO A C 1
ATOM 1006 O O . PRO A 1 125 ? 3.604 7.785 -14.681 1.00 96.75 125 PRO A O 1
ATOM 1009 N N . LYS A 1 126 ? 3.361 9.352 -16.264 1.00 95.50 126 LYS A N 1
ATOM 1010 C CA . LYS A 1 126 ? 2.852 8.419 -17.282 1.00 95.50 126 LYS A CA 1
ATOM 1011 C C . LYS A 1 126 ? 3.792 7.221 -17.479 1.00 95.50 126 LYS A C 1
ATOM 1013 O O . LYS A 1 126 ? 3.311 6.097 -17.397 1.00 95.50 126 LYS A O 1
ATOM 1018 N N . ALA A 1 127 ? 5.095 7.464 -17.625 1.00 92.88 127 ALA A N 1
ATOM 1019 C CA . ALA A 1 127 ? 6.096 6.410 -17.798 1.00 92.88 127 ALA A CA 1
ATOM 1020 C C . ALA A 1 127 ? 6.082 5.394 -16.640 1.00 92.88 127 ALA A C 1
ATOM 1022 O O . ALA A 1 127 ? 6.001 4.189 -16.869 1.00 92.88 127 ALA A O 1
ATOM 1023 N N . SER A 1 128 ? 6.052 5.872 -15.390 1.00 95.19 128 SER A N 1
ATOM 1024 C CA . SER A 1 128 ? 5.960 5.005 -14.210 1.00 95.19 128 SER A CA 1
ATOM 1025 C C . SER A 1 128 ? 4.661 4.205 -14.193 1.00 95.19 128 SER A C 1
ATOM 1027 O O . SER A 1 128 ? 4.681 3.014 -13.906 1.00 95.19 128 SER A O 1
ATOM 1029 N N . ARG A 1 129 ? 3.521 4.828 -14.523 1.00 96.00 129 ARG A N 1
ATOM 1030 C CA . ARG A 1 129 ? 2.223 4.133 -14.570 1.00 96.00 129 ARG A CA 1
ATOM 1031 C C . ARG A 1 129 ? 2.194 3.043 -15.636 1.00 96.00 129 ARG A C 1
ATOM 1033 O O . ARG A 1 129 ? 1.676 1.968 -15.364 1.00 96.00 129 ARG A O 1
ATOM 1040 N N . GLU A 1 130 ? 2.755 3.296 -16.813 1.00 93.12 130 GLU A N 1
ATOM 1041 C CA . GLU A 1 130 ? 2.840 2.305 -17.892 1.00 93.12 130 GLU A CA 1
ATOM 1042 C C . GLU A 1 130 ? 3.718 1.120 -17.477 1.00 93.12 130 GLU A C 1
ATOM 1044 O O . GLU A 1 130 ? 3.294 -0.031 -17.568 1.00 93.12 130 GLU A O 1
ATOM 1049 N N . GLN A 1 131 ? 4.894 1.395 -16.911 1.00 93.19 131 GLN A N 1
ATOM 1050 C CA . GLN A 1 131 ? 5.809 0.359 -16.434 1.00 93.19 131 GLN A CA 1
ATOM 1051 C C . GLN A 1 131 ? 5.205 -0.479 -15.296 1.00 93.19 131 GLN A C 1
ATOM 1053 O O . GLN A 1 131 ? 5.343 -1.704 -15.268 1.00 93.19 131 GLN A O 1
ATOM 1058 N N . LEU A 1 132 ? 4.521 0.169 -14.351 1.00 95.38 132 LEU A N 1
ATOM 1059 C CA . LEU A 1 132 ? 3.925 -0.479 -13.183 1.00 95.38 132 LEU A CA 1
ATOM 1060 C C . LEU A 1 132 ? 2.581 -1.152 -13.484 1.00 95.38 132 LEU A C 1
ATOM 1062 O O . LEU A 1 132 ? 2.225 -2.107 -12.793 1.00 95.38 132 LEU A O 1
ATOM 1066 N N . GLY A 1 133 ? 1.850 -0.705 -14.508 1.00 91.25 133 GLY A N 1
ATOM 1067 C CA . GLY A 1 133 ? 0.513 -1.199 -14.848 1.00 91.25 133 GLY A CA 1
ATOM 1068 C C . GLY A 1 133 ? 0.485 -2.686 -15.201 1.00 91.25 133 GLY A C 1
ATOM 1069 O O . GLY A 1 133 ? -0.468 -3.385 -14.865 1.00 91.25 133 GLY A O 1
ATOM 1070 N N . HIS A 1 134 ? 1.571 -3.207 -15.779 1.00 85.56 134 HIS A N 1
ATOM 1071 C CA . HIS A 1 134 ? 1.732 -4.645 -16.019 1.00 85.56 134 HIS A CA 1
ATOM 1072 C C . HIS A 1 134 ? 1.776 -5.467 -14.728 1.00 85.56 134 HIS A C 1
ATOM 1074 O O . HIS A 1 134 ? 1.363 -6.626 -14.710 1.00 85.56 134 HIS A O 1
ATOM 1080 N N . PHE A 1 135 ? 2.297 -4.885 -13.648 1.00 85.69 135 PHE A N 1
ATOM 1081 C CA . PHE A 1 135 ? 2.390 -5.558 -12.363 1.00 85.69 135 PHE A CA 1
ATOM 1082 C C . PHE A 1 135 ? 1.115 -5.356 -11.559 1.00 85.69 135 PHE A C 1
ATOM 1084 O O . PHE A 1 135 ? 0.560 -6.343 -11.093 1.00 85.69 135 PHE A O 1
ATOM 1091 N N . PHE A 1 136 ? 0.632 -4.125 -11.441 1.00 89.62 136 PHE A N 1
ATOM 1092 C CA . PHE A 1 136 ? -0.516 -3.756 -10.614 1.00 89.62 136 PHE A CA 1
ATOM 1093 C C . PHE A 1 136 ? -1.822 -3.689 -11.417 1.00 89.62 136 PHE A C 1
ATOM 1095 O O . PHE A 1 136 ? -2.553 -2.707 -11.362 1.00 89.62 136 PHE A O 1
ATOM 1102 N N . SER A 1 137 ? -2.121 -4.750 -12.169 1.00 85.62 137 SER A N 1
ATOM 1103 C CA . SER A 1 137 ? -3.277 -4.801 -13.085 1.00 85.62 137 SER A CA 1
ATOM 1104 C C . SER A 1 137 ? -4.646 -4.740 -12.397 1.00 85.62 137 SER A C 1
ATOM 1106 O O . SER A 1 137 ? -5.642 -4.418 -13.040 1.00 85.62 137 SER A O 1
ATOM 1108 N N . ALA A 1 138 ? -4.708 -5.037 -11.096 1.00 79.19 138 ALA A N 1
ATOM 1109 C CA . ALA A 1 138 ? -5.948 -4.998 -10.329 1.00 79.19 138 ALA A CA 1
ATOM 1110 C C . ALA A 1 138 ? -6.323 -3.588 -9.845 1.00 79.19 138 ALA A C 1
ATOM 1112 O O . ALA A 1 138 ? -7.385 -3.436 -9.253 1.00 79.19 138 ALA A O 1
ATOM 1113 N N . ILE A 1 139 ? -5.480 -2.570 -10.064 1.00 89.62 139 ILE A N 1
ATOM 1114 C CA . ILE A 1 139 ? -5.746 -1.190 -9.639 1.00 89.62 139 ILE A CA 1
ATOM 1115 C C . ILE A 1 139 ? -5.523 -0.188 -10.762 1.00 89.62 139 ILE A C 1
ATOM 1117 O O . ILE A 1 139 ? -4.643 -0.329 -11.606 1.00 89.62 139 ILE A O 1
ATOM 1121 N N . ASP A 1 140 ? -6.297 0.891 -10.718 1.00 93.56 140 ASP A N 1
ATOM 1122 C CA . ASP A 1 140 ? -6.099 2.034 -11.596 1.00 93.56 140 ASP A CA 1
ATOM 1123 C C . ASP A 1 140 ? -5.064 2.996 -10.992 1.00 93.56 140 ASP A C 1
ATOM 1125 O O . ASP A 1 140 ? -5.376 3.846 -10.151 1.00 93.56 140 ASP A O 1
ATOM 1129 N N . LEU A 1 141 ? -3.818 2.883 -11.459 1.00 95.31 141 LEU A N 1
ATOM 1130 C CA . LEU A 1 141 ? -2.703 3.735 -11.031 1.00 95.31 141 LEU A CA 1
ATOM 1131 C C . LEU 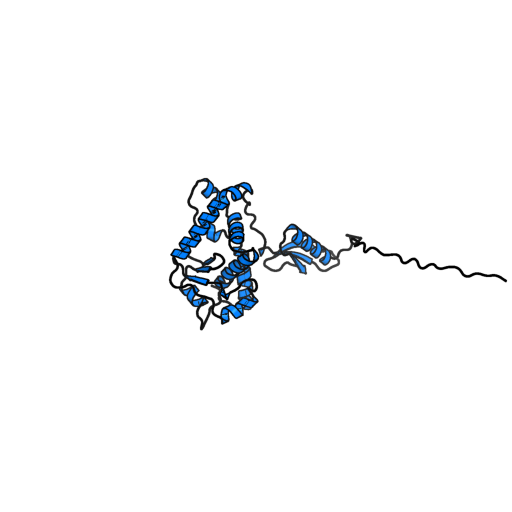A 1 141 ? -2.925 5.227 -11.328 1.00 95.31 141 LEU A C 1
ATOM 1133 O O . LEU A 1 141 ? -2.247 6.071 -10.744 1.00 95.31 141 LEU A O 1
ATOM 1137 N N . THR A 1 142 ? -3.859 5.589 -12.215 1.00 95.38 142 THR A N 1
ATOM 1138 C CA . THR A 1 142 ? -4.181 6.996 -12.495 1.00 95.38 142 THR A CA 1
ATOM 1139 C C . THR A 1 142 ? -4.953 7.660 -11.357 1.00 95.38 142 THR A C 1
ATOM 1141 O O . THR A 1 142 ? -4.903 8.880 -11.209 1.00 95.38 142 THR A O 1
ATOM 1144 N N . ARG A 1 143 ? -5.622 6.862 -10.518 1.00 94.12 143 ARG A N 1
ATOM 1145 C CA . ARG A 1 143 ? -6.441 7.342 -9.399 1.00 94.12 143 ARG A CA 1
ATOM 1146 C C . ARG A 1 143 ? -5.665 7.456 -8.093 1.00 94.12 143 ARG A C 1
ATOM 1148 O O . ARG A 1 143 ? -6.176 8.056 -7.148 1.00 94.12 143 ARG A O 1
ATOM 1155 N N . ILE A 1 144 ? -4.449 6.915 -8.044 1.00 95.31 144 ILE A N 1
ATOM 1156 C CA . ILE A 1 144 ? -3.610 6.927 -6.847 1.00 95.31 144 ILE A CA 1
ATOM 1157 C C . ILE A 1 144 ? -2.925 8.278 -6.706 1.00 95.31 144 ILE A C 1
ATOM 1159 O O . ILE A 1 144 ? -2.292 8.776 -7.642 1.00 95.31 144 ILE A O 1
ATOM 1163 N N . LYS A 1 145 ? -3.073 8.865 -5.519 1.00 96.75 145 LYS A N 1
ATOM 1164 C CA . LYS A 1 145 ? -2.465 10.139 -5.142 1.00 96.75 145 LYS A CA 1
ATOM 1165 C C . LYS A 1 145 ? -1.317 9.906 -4.167 1.00 96.75 145 LYS A C 1
ATOM 1167 O O . LYS A 1 145 ? -1.484 9.212 -3.171 1.00 96.75 145 LYS A O 1
ATOM 1172 N N . LEU A 1 146 ? -0.176 10.515 -4.444 1.00 97.19 146 LEU A N 1
ATOM 1173 C CA . LEU A 1 146 ? 1.005 10.544 -3.593 1.00 97.19 146 LEU A CA 1
ATOM 1174 C C . LEU A 1 146 ? 1.049 11.889 -2.864 1.00 97.19 146 LEU A C 1
ATOM 1176 O O . LEU A 1 146 ? 0.853 12.941 -3.479 1.00 97.19 146 LEU A O 1
ATOM 1180 N N . VAL A 1 147 ? 1.253 11.855 -1.552 1.00 97.00 147 VAL A N 1
ATOM 1181 C CA . VAL A 1 147 ? 1.103 13.020 -0.679 1.00 97.00 147 VAL A CA 1
ATOM 1182 C C . VAL A 1 147 ? 2.235 13.060 0.340 1.00 97.00 147 VAL A C 1
ATOM 1184 O O . VAL A 1 147 ? 2.521 12.066 1.001 1.00 97.00 147 VAL A O 1
ATOM 1187 N N . TYR A 1 148 ? 2.851 14.226 0.515 1.00 96.44 148 TYR A N 1
ATOM 1188 C CA . TYR A 1 148 ? 3.721 14.486 1.658 1.00 96.44 148 TYR A CA 1
ATOM 1189 C C . TYR A 1 148 ? 2.872 14.957 2.846 1.00 96.44 148 TYR A C 1
ATOM 1191 O O . TYR A 1 148 ? 2.087 15.898 2.708 1.00 96.44 148 TYR A O 1
ATOM 1199 N N . SER A 1 149 ? 3.016 14.312 4.007 1.00 95.81 149 SER A N 1
ATOM 1200 C CA . SER A 1 149 ? 2.360 14.728 5.248 1.00 95.81 149 SER A CA 1
ATOM 1201 C C . SER A 1 149 ? 3.348 14.815 6.404 1.00 95.81 149 SER A C 1
ATOM 1203 O O . SER A 1 149 ? 3.991 13.830 6.757 1.00 95.81 149 SER A O 1
ATOM 1205 N N . LYS A 1 150 ? 3.395 15.982 7.055 1.00 94.81 150 LYS A N 1
ATOM 1206 C CA . LYS A 1 150 ? 4.221 16.227 8.250 1.00 94.81 150 LYS A CA 1
ATOM 1207 C C . LYS A 1 150 ? 3.651 15.608 9.531 1.00 94.81 150 LYS A C 1
ATOM 1209 O O . LYS A 1 150 ? 4.257 15.730 10.588 1.00 94.81 150 LYS A O 1
ATOM 1214 N N . ALA A 1 151 ? 2.450 15.029 9.464 1.00 91.00 151 ALA A N 1
ATOM 1215 C CA . ALA A 1 151 ? 1.839 14.332 10.595 1.00 91.00 151 ALA A CA 1
ATOM 1216 C C . ALA A 1 151 ? 2.387 12.906 10.769 1.00 91.00 151 ALA A C 1
ATOM 1218 O O . ALA A 1 151 ? 2.180 12.306 11.818 1.00 91.00 151 ALA A O 1
ATOM 1219 N N . LEU A 1 152 ? 3.075 12.369 9.758 1.00 88.25 152 LEU A N 1
ATOM 1220 C CA . LEU A 1 152 ? 3.798 11.108 9.859 1.00 88.25 152 LEU A CA 1
ATOM 1221 C C . LEU A 1 152 ? 5.228 11.391 10.325 1.00 88.25 152 LEU A C 1
ATOM 1223 O O . LEU A 1 152 ? 5.938 12.168 9.691 1.00 88.25 152 LEU A O 1
ATOM 1227 N N . ALA A 1 153 ? 5.656 10.748 11.413 1.00 84.69 153 ALA A N 1
ATOM 1228 C CA . ALA A 1 153 ? 7.027 10.868 11.907 1.00 84.69 153 ALA A CA 1
ATOM 1229 C C . ALA A 1 153 ? 8.030 10.131 11.003 1.00 84.69 153 ALA A C 1
ATOM 1231 O O . ALA A 1 153 ? 9.159 10.579 10.814 1.00 84.69 153 ALA A O 1
ATOM 1232 N N . ASN A 1 154 ? 7.617 9.000 10.428 1.00 85.62 154 ASN A N 1
ATOM 1233 C CA . ASN A 1 154 ? 8.410 8.209 9.499 1.00 85.62 154 ASN A CA 1
ATOM 1234 C C . ASN A 1 154 ? 7.500 7.412 8.546 1.00 85.62 154 ASN A C 1
ATOM 1236 O O . ASN A 1 154 ? 6.275 7.406 8.672 1.00 85.62 154 ASN A O 1
ATOM 1240 N N . GLY A 1 155 ? 8.119 6.734 7.578 1.00 87.62 155 GLY A N 1
ATOM 1241 C CA . GLY A 1 155 ? 7.417 5.764 6.743 1.00 87.62 155 GLY A CA 1
ATOM 1242 C C . GLY A 1 155 ? 6.389 6.371 5.786 1.00 87.62 155 GLY A C 1
ATOM 1243 O O . GLY A 1 155 ? 6.430 7.554 5.432 1.00 87.62 155 GLY A O 1
ATOM 1244 N N . CYS A 1 156 ? 5.484 5.505 5.336 1.00 91.12 156 CYS A N 1
ATOM 1245 C CA . CYS A 1 156 ? 4.315 5.871 4.551 1.00 91.12 156 CYS A CA 1
ATOM 1246 C C . CYS A 1 156 ? 3.082 5.124 5.069 1.00 91.12 156 CYS A C 1
ATOM 1248 O O . CYS A 1 156 ? 3.186 4.038 5.640 1.00 91.12 156 CYS A O 1
ATOM 1250 N N . PHE A 1 157 ? 1.916 5.707 4.834 1.00 90.19 157 PHE A N 1
ATOM 1251 C CA . PHE A 1 157 ? 0.609 5.181 5.188 1.00 90.19 157 PHE A CA 1
ATOM 1252 C C . PHE A 1 157 ? -0.311 5.273 3.970 1.00 90.19 157 PHE A C 1
ATOM 1254 O O . PHE A 1 157 ? -0.272 6.260 3.234 1.00 90.19 157 PHE A O 1
ATOM 1261 N N . THR A 1 158 ? -1.186 4.287 3.773 1.00 90.69 158 THR A N 1
ATOM 1262 C CA . THR A 1 158 ? -2.193 4.339 2.710 1.00 90.69 158 THR A CA 1
ATOM 1263 C C . THR A 1 158 ? -3.592 4.029 3.218 1.00 90.69 158 THR A C 1
ATOM 1265 O O . THR A 1 158 ? -3.808 3.104 3.997 1.00 90.69 158 THR A O 1
ATOM 1268 N N . ASP A 1 159 ? -4.565 4.797 2.729 1.00 85.94 159 ASP A N 1
ATOM 1269 C CA . ASP A 1 159 ? -5.996 4.584 2.963 1.00 85.94 159 ASP A CA 1
ATOM 1270 C C . ASP A 1 159 ? -6.692 3.905 1.763 1.00 85.94 159 ASP A C 1
ATOM 1272 O O . ASP A 1 159 ? -7.915 3.986 1.616 1.00 85.94 159 ASP A O 1
ATOM 1276 N N . CYS A 1 160 ? -5.901 3.253 0.902 1.00 85.62 160 CYS A N 1
ATOM 1277 C CA . CYS A 1 160 ? -6.249 2.677 -0.400 1.00 85.62 160 CYS A CA 1
ATOM 1278 C C . CYS A 1 160 ? -6.377 3.653 -1.572 1.00 85.62 160 CYS A C 1
ATOM 1280 O O . CYS A 1 160 ? -6.342 3.209 -2.716 1.00 85.62 160 CYS A O 1
ATOM 1282 N N . ARG A 1 161 ? -6.565 4.956 -1.345 1.00 87.25 161 ARG A N 1
ATOM 1283 C CA . ARG A 1 161 ? -6.711 5.940 -2.437 1.00 87.25 161 ARG A CA 1
ATOM 1284 C C . ARG A 1 161 ? -5.521 6.878 -2.505 1.00 87.25 161 ARG A C 1
ATOM 1286 O O . ARG A 1 161 ? -5.098 7.286 -3.588 1.00 87.25 161 ARG A O 1
ATOM 1293 N N . GLN A 1 162 ? -5.003 7.220 -1.340 1.00 94.44 162 GLN A N 1
ATOM 1294 C CA . GLN A 1 162 ? -3.868 8.094 -1.162 1.00 94.44 162 GLN A CA 1
ATOM 1295 C C . GLN A 1 162 ? -2.754 7.324 -0.462 1.00 94.44 162 GLN A C 1
ATOM 1297 O O . GLN A 1 162 ? -2.996 6.428 0.352 1.00 94.44 162 GLN A O 1
ATOM 1302 N N . ILE A 1 163 ? -1.523 7.664 -0.809 1.00 95.81 163 ILE A N 1
ATOM 1303 C CA . ILE A 1 163 ? -0.320 7.222 -0.119 1.00 95.81 163 ILE A CA 1
ATOM 1304 C C . ILE A 1 163 ? 0.308 8.485 0.456 1.00 95.81 163 ILE A C 1
ATOM 1306 O O . ILE A 1 163 ? 0.756 9.361 -0.284 1.00 95.81 163 ILE A O 1
ATOM 1310 N N . PHE A 1 164 ? 0.302 8.575 1.776 1.00 95.38 164 PHE A N 1
ATOM 1311 C CA . PHE A 1 164 ? 0.913 9.648 2.539 1.00 95.38 164 PHE A CA 1
ATOM 1312 C C . PHE A 1 164 ? 2.297 9.196 2.985 1.00 95.38 164 PHE A C 1
ATOM 1314 O O . PHE A 1 164 ? 2.434 8.095 3.505 1.00 95.38 164 PHE A O 1
ATOM 1321 N N . CYS A 1 165 ? 3.314 10.028 2.817 1.00 95.06 165 CYS A N 1
ATOM 1322 C CA . CYS A 1 165 ? 4.669 9.735 3.273 1.00 95.06 165 CYS A CA 1
ATOM 1323 C C . CYS A 1 165 ? 5.207 10.872 4.137 1.00 95.06 165 CYS A C 1
ATOM 1325 O O . CYS A 1 165 ? 4.875 12.036 3.913 1.00 95.06 165 CYS A O 1
ATOM 1327 N N . ALA A 1 166 ? 6.063 10.521 5.097 1.00 94.19 166 ALA A N 1
ATOM 1328 C CA . ALA A 1 166 ? 6.739 11.476 5.975 1.00 94.19 166 ALA A CA 1
ATOM 1329 C C . ALA A 1 166 ? 7.841 12.288 5.266 1.00 94.19 166 ALA A C 1
ATOM 1331 O O . ALA A 1 166 ? 8.236 13.340 5.754 1.00 94.19 166 ALA A O 1
ATOM 1332 N N . SER A 1 167 ? 8.355 11.816 4.123 1.00 94.69 167 SER A N 1
ATOM 1333 C CA . SER A 1 167 ? 9.424 12.485 3.367 1.00 94.69 167 SER A CA 1
ATOM 1334 C C . SER A 1 167 ? 8.884 13.139 2.096 1.00 94.69 167 SER A C 1
ATOM 1336 O O . SER A 1 167 ? 8.403 12.448 1.197 1.00 94.69 167 SER A O 1
ATOM 1338 N N . GLY A 1 168 ? 8.993 14.468 2.007 1.00 94.50 168 GLY A N 1
ATOM 1339 C CA . GLY A 1 168 ? 8.649 15.221 0.799 1.00 94.50 168 GLY A CA 1
ATOM 1340 C C . GLY A 1 168 ? 9.566 14.901 -0.382 1.00 94.50 168 GLY A C 1
ATOM 1341 O O . GLY A 1 168 ? 9.078 14.723 -1.495 1.00 94.50 168 GLY A O 1
ATOM 1342 N N . ASP A 1 169 ? 10.866 14.738 -0.132 1.00 94.75 169 ASP A N 1
ATOM 1343 C CA . ASP A 1 169 ? 11.858 14.407 -1.163 1.00 94.75 169 ASP A CA 1
ATOM 1344 C C . ASP A 1 169 ? 11.569 13.058 -1.816 1.00 94.75 169 ASP A C 1
ATOM 1346 O O . ASP A 1 169 ? 11.651 12.920 -3.033 1.00 94.75 169 ASP A O 1
ATOM 1350 N N . GLN A 1 170 ? 11.131 12.081 -1.023 1.00 94.44 170 GLN A N 1
ATOM 1351 C CA . GLN A 1 170 ? 10.735 10.771 -1.526 1.00 94.44 170 GLN A CA 1
ATOM 1352 C C . GLN A 1 170 ? 9.505 10.865 -2.444 1.00 94.44 170 GLN A C 1
ATOM 1354 O O . GLN A 1 170 ? 9.469 10.251 -3.509 1.00 94.44 170 GLN A O 1
ATOM 1359 N N . VAL A 1 171 ? 8.497 11.660 -2.062 1.00 96.12 171 VAL A N 1
ATOM 1360 C CA . VAL A 1 171 ? 7.306 11.887 -2.897 1.00 96.12 171 VAL A CA 1
ATOM 1361 C C . VAL A 1 171 ? 7.690 12.623 -4.186 1.00 96.12 171 VAL A C 1
ATOM 1363 O O . VAL A 1 171 ? 7.206 12.257 -5.259 1.00 96.12 171 VAL A O 1
ATOM 1366 N N . ASN A 1 172 ? 8.581 13.614 -4.109 1.00 96.00 172 ASN A N 1
ATOM 1367 C CA . ASN A 1 172 ? 9.104 14.325 -5.276 1.00 96.00 172 ASN A CA 1
ATOM 1368 C C . ASN A 1 172 ? 9.846 13.368 -6.221 1.00 96.00 172 ASN A C 1
ATOM 1370 O O . ASN A 1 172 ? 9.538 13.341 -7.407 1.00 96.00 172 ASN A O 1
ATOM 1374 N N . ALA A 1 173 ? 10.733 12.516 -5.702 1.00 95.38 173 ALA A N 1
ATOM 1375 C CA . ALA A 1 173 ? 11.473 11.536 -6.497 1.00 95.38 173 ALA A CA 1
ATOM 1376 C C . ALA A 1 173 ? 10.549 10.555 -7.241 1.00 95.38 173 ALA A C 1
ATOM 1378 O O . ALA A 1 173 ? 10.777 10.235 -8.405 1.00 95.38 173 ALA A O 1
ATOM 1379 N N . TRP A 1 174 ? 9.459 10.106 -6.613 1.00 96.19 174 TRP A N 1
ATOM 1380 C CA . TRP A 1 174 ? 8.470 9.232 -7.262 1.00 96.19 174 TRP A CA 1
ATOM 1381 C C . TRP A 1 174 ? 7.615 9.938 -8.319 1.00 96.19 174 TRP A C 1
ATOM 1383 O O . TRP A 1 174 ? 6.988 9.275 -9.150 1.00 96.19 174 TRP A O 1
ATOM 1393 N N . THR A 1 175 ? 7.525 11.267 -8.252 1.00 96.38 175 THR A N 1
ATOM 1394 C CA . THR A 1 175 ? 6.612 12.074 -9.074 1.00 96.38 175 THR A CA 1
ATOM 1395 C C . THR A 1 175 ? 7.311 12.981 -10.074 1.00 96.38 175 THR A C 1
ATOM 1397 O O . THR A 1 175 ? 6.629 13.653 -10.850 1.00 96.38 175 THR A O 1
ATOM 1400 N N . ASP A 1 176 ? 8.643 12.954 -10.118 1.00 94.75 176 ASP A N 1
ATOM 1401 C CA . ASP A 1 176 ? 9.432 13.664 -11.113 1.00 94.75 176 ASP A CA 1
ATOM 1402 C C . ASP A 1 176 ? 9.096 13.133 -12.521 1.00 94.75 176 ASP A C 1
ATOM 1404 O O . ASP A 1 176 ? 9.321 11.956 -12.814 1.00 94.75 176 ASP A O 1
ATOM 1408 N N . PRO A 1 177 ? 8.539 13.965 -13.419 1.00 91.81 177 PRO A N 1
ATOM 1409 C CA . PRO A 1 177 ? 8.179 13.527 -14.761 1.00 91.81 177 PRO A CA 1
ATOM 1410 C C . PRO A 1 177 ? 9.388 13.243 -15.664 1.00 91.81 177 PRO A C 1
ATOM 1412 O O . PRO A 1 177 ? 9.207 12.588 -16.689 1.00 91.81 177 PRO A O 1
ATOM 1415 N N . GLN A 1 178 ? 10.579 13.746 -15.329 1.00 90.44 178 GLN A N 1
ATOM 1416 C CA . GLN A 1 178 ? 11.804 13.581 -16.114 1.00 90.44 178 GLN A CA 1
ATOM 1417 C C . GLN A 1 178 ? 12.603 12.353 -15.679 1.00 90.44 178 GLN A C 1
ATOM 1419 O O . GLN A 1 178 ? 13.152 11.647 -16.523 1.00 90.44 178 GLN A O 1
ATOM 1424 N N . ALA A 1 179 ? 12.658 12.089 -14.374 1.00 87.06 179 ALA A N 1
ATOM 1425 C CA . ALA A 1 179 ? 13.453 11.003 -13.810 1.00 87.06 179 ALA A CA 1
ATOM 1426 C C . ALA A 1 179 ? 12.739 10.338 -12.620 1.00 87.06 179 ALA A C 1
ATOM 1428 O O . ALA A 1 179 ? 13.217 10.425 -11.487 1.00 87.06 179 ALA A O 1
ATOM 1429 N N . PRO A 1 180 ? 11.590 9.673 -12.841 1.00 87.12 180 PRO A N 1
ATOM 1430 C CA . PRO A 1 180 ? 10.857 9.065 -11.746 1.00 87.12 180 PRO A CA 1
ATOM 1431 C C . PRO A 1 180 ? 11.632 7.897 -11.147 1.00 87.12 180 PRO A C 1
ATOM 1433 O O . PRO A 1 180 ? 12.003 6.945 -11.839 1.00 87.12 180 PRO A O 1
ATOM 1436 N N . VAL A 1 181 ? 11.790 7.927 -9.831 1.00 91.12 181 VAL A N 1
ATOM 1437 C CA . VAL A 1 181 ? 12.402 6.841 -9.075 1.00 91.12 181 VAL A CA 1
ATOM 1438 C C . VAL A 1 181 ? 11.341 5.803 -8.729 1.00 91.12 181 VAL A C 1
ATOM 1440 O O . VAL A 1 181 ? 10.361 6.084 -8.039 1.00 91.12 181 VAL A O 1
ATOM 1443 N N . LEU A 1 182 ? 11.554 4.566 -9.172 1.00 93.06 182 LEU A N 1
ATOM 1444 C CA . LEU A 1 182 ? 10.828 3.417 -8.644 1.00 93.06 182 LEU A CA 1
ATOM 1445 C C . LEU A 1 182 ? 11.619 2.856 -7.468 1.00 93.06 182 LEU A C 1
ATOM 1447 O O . LEU A 1 182 ? 12.700 2.310 -7.671 1.00 93.06 182 LEU A O 1
ATOM 1451 N N . SER A 1 183 ? 11.072 2.952 -6.257 1.00 94.50 183 SER A N 1
ATOM 1452 C CA . SER A 1 183 ? 11.688 2.370 -5.061 1.00 94.50 183 SER A CA 1
ATOM 1453 C C . SER A 1 183 ? 10.871 1.214 -4.499 1.00 94.50 183 SER A C 1
ATOM 1455 O O . SER A 1 183 ? 9.662 1.102 -4.729 1.00 94.50 183 SER A O 1
ATOM 1457 N N . ILE A 1 184 ? 11.520 0.356 -3.709 1.00 92.06 184 ILE A N 1
ATOM 1458 C CA . ILE A 1 184 ? 10.842 -0.745 -3.015 1.00 92.06 184 ILE A CA 1
ATOM 1459 C C . ILE A 1 184 ? 9.689 -0.241 -2.137 1.00 92.06 184 ILE A C 1
ATOM 1461 O O . ILE A 1 184 ? 8.622 -0.853 -2.103 1.00 92.06 184 ILE A O 1
ATOM 1465 N N . ARG A 1 185 ? 9.857 0.922 -1.501 1.00 93.25 185 ARG A N 1
ATOM 1466 C CA . ARG A 1 185 ? 8.845 1.542 -0.647 1.00 93.25 185 ARG A CA 1
ATOM 1467 C C . ARG A 1 185 ? 7.618 1.999 -1.440 1.00 93.25 185 ARG A C 1
ATOM 1469 O O . ARG A 1 185 ? 6.502 1.765 -0.987 1.00 93.25 185 ARG A O 1
ATOM 1476 N N . LEU A 1 186 ? 7.783 2.558 -2.644 1.00 95.94 186 LEU A N 1
ATOM 1477 C CA . LEU A 1 186 ? 6.646 2.865 -3.527 1.00 95.94 186 LEU A CA 1
ATOM 1478 C C . LEU A 1 186 ? 5.867 1.592 -3.868 1.00 95.94 186 LEU A C 1
ATOM 1480 O O . LEU A 1 186 ? 4.647 1.536 -3.719 1.00 95.94 186 LEU A O 1
ATOM 1484 N N . LEU A 1 187 ? 6.585 0.557 -4.309 1.00 95.19 187 LEU A N 1
ATOM 1485 C CA . LEU A 1 187 ? 5.990 -0.718 -4.704 1.00 95.19 187 LEU A CA 1
ATOM 1486 C C . LEU A 1 187 ? 5.253 -1.387 -3.537 1.00 95.19 187 LEU A C 1
ATOM 1488 O O . LEU A 1 187 ? 4.199 -1.987 -3.737 1.00 95.19 187 LEU A O 1
ATOM 1492 N N . HIS A 1 188 ? 5.785 -1.252 -2.325 1.00 93.06 188 HIS A N 1
ATOM 1493 C CA . HIS A 1 188 ? 5.165 -1.738 -1.101 1.00 93.06 188 HIS A CA 1
ATOM 1494 C C . HIS A 1 188 ? 3.818 -1.044 -0.855 1.00 93.06 188 HIS A C 1
ATOM 1496 O O . HIS A 1 188 ? 2.803 -1.709 -0.649 1.00 93.06 188 HIS A O 1
ATOM 1502 N N . GLN A 1 189 ? 3.768 0.286 -0.951 1.00 94.75 189 GLN A N 1
ATOM 1503 C CA . GLN A 1 189 ? 2.519 1.027 -0.757 1.00 94.75 189 GLN A CA 1
ATOM 1504 C C . GLN A 1 189 ? 1.486 0.706 -1.849 1.00 94.75 189 GLN A C 1
ATOM 1506 O O . GLN A 1 189 ? 0.309 0.498 -1.553 1.00 94.75 189 GLN A O 1
ATOM 1511 N N . LEU A 1 190 ? 1.918 0.557 -3.105 1.00 95.25 190 LEU A N 1
ATOM 1512 C CA . LEU A 1 190 ? 1.040 0.111 -4.192 1.00 95.25 190 LEU A CA 1
ATOM 1513 C C . LEU A 1 190 ? 0.509 -1.314 -3.979 1.00 95.25 190 LEU A C 1
ATOM 1515 O O . LEU A 1 190 ? -0.631 -1.597 -4.339 1.00 95.25 190 LEU A O 1
ATOM 1519 N N . ALA A 1 191 ? 1.277 -2.203 -3.346 1.00 90.19 191 ALA A N 1
ATOM 1520 C CA . ALA A 1 191 ? 0.808 -3.544 -3.002 1.00 90.19 191 ALA A CA 1
ATOM 1521 C C . ALA A 1 191 ? -0.308 -3.529 -1.941 1.00 90.19 191 ALA A C 1
ATOM 1523 O O . ALA A 1 191 ? -1.214 -4.365 -1.996 1.00 90.19 191 ALA A O 1
ATOM 1524 N N . HIS A 1 192 ? -0.296 -2.574 -1.007 1.00 91.00 192 HIS A N 1
ATOM 1525 C CA . HIS A 1 192 ? -1.422 -2.367 -0.090 1.00 91.00 192 HIS A CA 1
ATOM 1526 C C . HIS A 1 192 ? -2.670 -1.868 -0.809 1.00 91.00 192 HIS A C 1
ATOM 1528 O O . HIS A 1 192 ? -3.760 -2.387 -0.571 1.00 91.00 192 HIS A O 1
ATOM 1534 N N . VAL A 1 193 ? -2.505 -0.919 -1.729 1.00 93.19 193 VAL A N 1
ATOM 1535 C CA . VAL A 1 193 ? -3.592 -0.416 -2.578 1.00 93.19 193 VAL A CA 1
ATOM 1536 C C . VAL A 1 193 ? -4.193 -1.548 -3.425 1.00 93.19 193 VAL A C 1
ATOM 1538 O O . VAL A 1 193 ? -5.408 -1.739 -3.416 1.00 93.19 193 VAL A O 1
ATOM 1541 N N . GLU A 1 194 ? -3.354 -2.362 -4.076 1.00 88.50 194 GLU A N 1
ATOM 1542 C CA . GLU A 1 194 ? -3.758 -3.563 -4.828 1.00 88.50 194 GLU A CA 1
ATOM 1543 C C . GLU A 1 194 ? -4.564 -4.524 -3.954 1.00 88.50 194 GLU A C 1
ATOM 1545 O O . GLU A 1 194 ? -5.649 -4.979 -4.324 1.00 88.50 194 GLU A O 1
ATOM 1550 N N . ARG A 1 195 ? -4.067 -4.796 -2.745 1.00 83.50 195 ARG A N 1
ATOM 1551 C CA . ARG A 1 195 ? -4.747 -5.686 -1.809 1.00 83.50 195 ARG A CA 1
ATOM 1552 C C . ARG A 1 195 ? -6.087 -5.126 -1.347 1.00 83.50 195 ARG A C 1
ATOM 1554 O O . ARG A 1 195 ? -7.019 -5.904 -1.144 1.00 83.50 195 ARG A O 1
ATOM 1561 N N . CYS A 1 196 ? -6.182 -3.815 -1.182 1.00 86.44 196 CYS A N 1
ATOM 1562 C CA . CYS A 1 196 ? -7.418 -3.158 -0.804 1.00 86.44 196 CYS A CA 1
ATOM 1563 C C . CYS A 1 196 ? -8.503 -3.319 -1.868 1.00 86.44 196 CYS A C 1
ATOM 1565 O O . CYS A 1 196 ? -9.624 -3.703 -1.533 1.00 86.44 196 CYS A O 1
ATOM 1567 N N . GLU A 1 197 ? -8.162 -3.123 -3.142 1.00 82.81 197 GLU A N 1
ATOM 1568 C CA . GLU A 1 197 ? -9.101 -3.325 -4.249 1.00 82.81 197 GLU A CA 1
ATOM 1569 C C . GLU A 1 197 ? -9.558 -4.789 -4.332 1.00 82.81 197 GLU A C 1
ATOM 1571 O O . GLU A 1 197 ? -10.756 -5.070 -4.318 1.00 82.81 197 GLU A O 1
ATOM 1576 N N . ILE A 1 198 ? -8.620 -5.742 -4.260 1.00 77.50 198 ILE A N 1
ATOM 1577 C CA . ILE A 1 198 ? -8.920 -7.188 -4.254 1.00 77.50 198 ILE A CA 1
ATOM 1578 C C . ILE A 1 198 ? -9.848 -7.581 -3.092 1.00 77.50 198 ILE A C 1
ATOM 1580 O O . ILE A 1 198 ? -10.661 -8.498 -3.215 1.00 77.50 198 ILE A O 1
ATOM 1584 N N . GLN A 1 199 ? -9.744 -6.906 -1.946 1.00 77.56 199 GLN A N 1
ATOM 1585 C CA . GLN A 1 199 ? -10.597 -7.166 -0.786 1.00 77.56 199 GLN A CA 1
ATOM 1586 C C . GLN A 1 199 ? -11.985 -6.520 -0.882 1.00 77.56 199 GLN A C 1
ATOM 1588 O O . GLN A 1 199 ? -12.798 -6.729 0.018 1.00 77.56 199 GLN A O 1
ATOM 1593 N N . GLY A 1 200 ? -12.303 -5.810 -1.965 1.00 77.06 200 GLY A N 1
ATOM 1594 C CA . GLY A 1 200 ? -13.584 -5.127 -2.150 1.00 77.06 200 GLY A CA 1
ATOM 1595 C C . GLY A 1 200 ? -13.596 -3.705 -1.590 1.00 77.06 200 GLY A C 1
ATOM 1596 O O . GLY A 1 200 ? -14.650 -3.207 -1.197 1.00 77.06 200 GLY A O 1
ATOM 1597 N N . GLY A 1 201 ? -12.429 -3.063 -1.521 1.00 82.69 201 GLY A N 1
ATOM 1598 C CA . GLY A 1 201 ? -12.273 -1.654 -1.184 1.00 82.69 201 GLY A CA 1
ATOM 1599 C C . GLY A 1 201 ? -11.991 -1.362 0.292 1.00 82.69 201 GLY A C 1
ATOM 1600 O O . GLY A 1 201 ? -11.894 -2.249 1.146 1.00 82.69 201 GLY A O 1
ATOM 1601 N N . ARG A 1 202 ? -11.862 -0.058 0.582 1.00 87.12 202 ARG A N 1
ATOM 1602 C CA . ARG A 1 202 ? -11.349 0.488 1.852 1.00 87.12 202 ARG A CA 1
ATOM 1603 C C . ARG A 1 202 ? -12.027 -0.093 3.081 1.00 87.12 202 ARG A C 1
ATOM 1605 O O . ARG A 1 202 ? -11.342 -0.510 4.003 1.00 87.12 202 ARG A O 1
ATOM 1612 N N . GLU A 1 203 ? -13.356 -0.130 3.116 1.00 85.94 203 GLU A N 1
ATOM 1613 C CA . GLU A 1 203 ? -14.067 -0.550 4.325 1.00 85.94 203 GLU A CA 1
ATOM 1614 C C . GLU A 1 203 ? -13.734 -1.998 4.708 1.00 85.94 203 GLU A C 1
ATOM 1616 O O . GLU A 1 203 ? -13.397 -2.283 5.860 1.00 85.94 203 GLU A O 1
ATOM 1621 N N . ARG A 1 204 ? -13.781 -2.918 3.740 1.00 81.19 204 ARG A N 1
ATOM 1622 C CA . ARG A 1 204 ? -13.487 -4.329 3.990 1.00 81.19 204 ARG A CA 1
ATOM 1623 C C . ARG A 1 204 ? -12.010 -4.549 4.296 1.00 81.19 204 ARG A C 1
ATOM 1625 O O . ARG A 1 204 ? -11.702 -5.339 5.190 1.00 81.19 204 ARG A O 1
ATOM 1632 N N . PHE A 1 205 ? -11.125 -3.823 3.620 1.00 84.31 205 PHE A N 1
ATOM 1633 C CA . PHE A 1 205 ? -9.691 -3.842 3.891 1.00 84.31 205 PHE A CA 1
ATOM 1634 C C . PHE A 1 205 ? -9.368 -3.386 5.318 1.00 84.31 205 PHE A C 1
ATOM 1636 O O . PHE A 1 205 ? -8.743 -4.126 6.076 1.00 84.31 205 PHE A O 1
ATOM 1643 N N . VAL A 1 206 ? -9.887 -2.227 5.731 1.00 86.00 206 VAL A N 1
ATOM 1644 C CA . VAL A 1 206 ? -9.667 -1.661 7.068 1.00 86.00 206 VAL A CA 1
ATOM 1645 C C . VAL A 1 206 ? -10.271 -2.553 8.148 1.00 86.00 206 VAL A C 1
ATOM 1647 O O . VAL A 1 206 ? -9.587 -2.882 9.108 1.00 86.00 206 VAL A O 1
ATOM 1650 N N . ARG A 1 207 ? -11.508 -3.044 7.997 1.00 82.69 207 ARG A N 1
ATOM 1651 C CA . ARG A 1 207 ? -12.090 -3.996 8.968 1.00 82.69 207 ARG A CA 1
ATOM 1652 C C . ARG A 1 207 ? -11.238 -5.254 9.109 1.00 82.69 207 ARG A C 1
ATOM 1654 O O . ARG A 1 207 ? -11.075 -5.778 10.208 1.00 82.69 207 ARG A O 1
ATOM 1661 N N . THR A 1 208 ? -10.694 -5.737 7.995 1.00 80.06 208 THR A N 1
ATOM 1662 C CA . THR A 1 208 ? -9.818 -6.906 7.993 1.00 80.06 208 THR A CA 1
ATOM 1663 C C . THR A 1 208 ? -8.496 -6.600 8.691 1.00 80.06 208 THR A C 1
ATOM 1665 O O . THR A 1 208 ? -8.036 -7.429 9.466 1.00 80.06 208 THR A O 1
ATOM 1668 N N . TRP A 1 209 ? -7.904 -5.428 8.477 1.00 81.25 209 TRP A N 1
ATOM 1669 C CA . TRP A 1 209 ? -6.728 -4.965 9.215 1.00 81.25 209 TRP A CA 1
ATOM 1670 C C . TRP A 1 209 ? -7.013 -4.869 10.717 1.00 81.25 209 TRP A C 1
ATOM 1672 O O . TRP A 1 209 ? -6.354 -5.547 11.501 1.00 81.25 209 TRP A O 1
ATOM 1682 N N . LEU A 1 210 ? -8.047 -4.126 11.112 1.00 82.94 210 LEU A N 1
ATOM 1683 C CA . LEU A 1 210 ? -8.400 -3.882 12.514 1.00 82.94 210 LEU A CA 1
ATOM 1684 C C . LEU A 1 210 ? -8.714 -5.170 13.290 1.00 82.94 210 LEU A C 1
ATOM 1686 O O . LEU A 1 210 ? -8.500 -5.241 14.496 1.00 82.94 210 LEU A O 1
ATOM 1690 N N . LYS A 1 211 ? -9.202 -6.209 12.603 1.00 78.81 211 LYS A N 1
ATOM 1691 C CA . LYS A 1 211 ? -9.448 -7.528 13.199 1.00 78.81 211 LYS A CA 1
ATOM 1692 C C . LYS A 1 211 ? -8.170 -8.227 13.680 1.00 78.81 211 LYS A C 1
ATOM 1694 O O . LYS A 1 211 ? -8.254 -9.071 14.564 1.00 78.81 211 LYS A O 1
ATOM 1699 N N . HIS A 1 212 ? -7.022 -7.909 13.088 1.00 75.31 212 HIS A N 1
ATOM 1700 C CA . HIS A 1 212 ? -5.738 -8.552 13.383 1.00 75.31 212 HIS A CA 1
ATOM 1701 C C . HIS A 1 212 ? -4.803 -7.653 14.199 1.00 75.31 212 HIS A C 1
ATOM 1703 O O . HIS A 1 212 ? -3.600 -7.901 14.227 1.00 75.31 212 HIS A O 1
ATOM 1709 N N . LEU A 1 213 ? -5.335 -6.609 14.843 1.00 76.62 213 LEU A N 1
ATOM 1710 C CA . LEU A 1 213 ? -4.548 -5.827 15.790 1.00 76.62 213 LEU A CA 1
ATOM 1711 C C . LEU A 1 213 ? -4.090 -6.717 16.965 1.00 76.62 213 LEU A C 1
ATOM 1713 O O . LEU A 1 213 ? -4.804 -7.658 17.320 1.00 76.62 213 LEU A O 1
ATOM 1717 N N . PRO A 1 214 ? -2.931 -6.426 17.575 1.00 74.31 214 PRO A N 1
ATOM 1718 C CA . PRO A 1 214 ? -2.466 -7.116 18.772 1.00 74.31 214 PRO A CA 1
ATOM 1719 C C . PRO A 1 214 ? -3.471 -7.016 19.928 1.00 74.31 214 PRO A C 1
ATOM 1721 O O . PRO A 1 214 ? -4.198 -6.023 2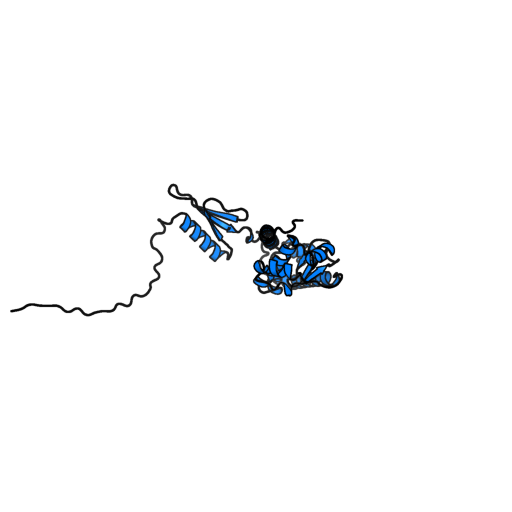0.052 1.00 74.31 214 PRO A O 1
ATOM 1724 N N . ASP A 1 215 ? -3.494 -8.026 20.802 1.00 76.31 215 ASP A N 1
ATOM 1725 C CA . ASP A 1 215 ? -4.397 -8.081 21.960 1.00 76.31 215 ASP A CA 1
ATOM 1726 C C . ASP A 1 215 ? -4.207 -6.877 22.899 1.00 76.31 215 ASP A C 1
ATOM 1728 O O . ASP A 1 215 ? -5.161 -6.412 23.525 1.00 76.31 215 ASP A O 1
ATOM 1732 N N . GLU A 1 216 ? -3.002 -6.309 22.950 1.00 75.81 216 GLU A N 1
ATOM 1733 C CA . GLU A 1 216 ? -2.658 -5.099 23.695 1.00 75.81 216 GLU A CA 1
ATOM 1734 C C . GLU A 1 216 ? -3.513 -3.900 23.276 1.00 75.81 216 GLU A C 1
ATOM 1736 O O . GLU A 1 216 ? -3.952 -3.133 24.136 1.00 75.81 216 GLU A O 1
ATOM 1741 N N . VAL A 1 217 ? -3.826 -3.774 21.982 1.00 79.06 217 VAL A N 1
ATOM 1742 C CA . VAL A 1 217 ? -4.681 -2.696 21.466 1.00 79.06 217 VAL A CA 1
ATOM 1743 C C . VAL A 1 217 ? -6.114 -2.863 21.968 1.00 79.06 217 VAL A C 1
ATOM 1745 O O . VAL A 1 217 ? -6.753 -1.899 22.394 1.00 79.06 217 VAL A O 1
ATOM 1748 N N . PHE A 1 218 ? -6.622 -4.097 21.980 1.00 79.69 218 PHE A N 1
ATOM 1749 C CA . PHE A 1 218 ? -7.945 -4.395 22.530 1.00 79.69 218 PHE A CA 1
ATOM 1750 C C . PHE A 1 218 ? -7.988 -4.201 24.051 1.00 79.69 218 PHE A C 1
ATOM 1752 O O . PHE A 1 218 ? -8.970 -3.675 24.572 1.00 79.69 218 PHE A O 1
ATOM 1759 N N . ASN A 1 219 ? -6.915 -4.556 24.761 1.00 81.81 219 ASN A N 1
ATOM 1760 C CA . ASN A 1 219 ? -6.780 -4.327 26.198 1.00 81.81 219 ASN A CA 1
ATOM 1761 C C . ASN A 1 219 ? -6.776 -2.823 26.535 1.00 81.81 219 ASN A C 1
ATOM 1763 O O . ASN A 1 219 ? -7.462 -2.412 27.469 1.00 81.81 219 ASN A O 1
ATOM 1767 N N . ALA A 1 220 ? -6.060 -1.995 25.766 1.00 79.94 220 ALA A N 1
ATOM 1768 C CA . ALA A 1 220 ? -6.055 -0.537 25.924 1.00 79.94 220 ALA A CA 1
ATOM 1769 C C . ALA A 1 220 ? -7.455 0.063 25.707 1.00 79.94 220 ALA A C 1
ATOM 1771 O O . ALA A 1 220 ? -7.935 0.876 26.499 1.00 79.94 220 ALA A O 1
ATOM 1772 N N . LEU A 1 221 ? -8.168 -0.419 24.685 1.00 79.75 221 LEU A N 1
ATOM 1773 C CA . LEU A 1 221 ? -9.554 -0.034 24.425 1.00 79.75 221 LEU A CA 1
ATOM 1774 C C . LEU A 1 221 ? -10.531 -0.415 25.539 1.00 79.75 221 LEU A C 1
ATOM 1776 O O . LEU A 1 221 ? -11.514 0.296 25.756 1.00 79.75 221 LEU A O 1
ATOM 1780 N N . ASP A 1 222 ? -10.312 -1.541 26.215 1.00 82.06 222 ASP A N 1
ATOM 1781 C CA . ASP A 1 222 ? -11.119 -1.946 27.369 1.00 82.06 222 ASP A CA 1
ATOM 1782 C C . ASP A 1 222 ? -10.872 -1.061 28.592 1.00 82.06 222 ASP A C 1
ATOM 1784 O O . ASP A 1 222 ? -11.803 -0.812 29.354 1.00 82.06 222 ASP A O 1
ATOM 1788 N N . ARG A 1 223 ? -9.662 -0.508 28.731 1.00 83.88 223 ARG A N 1
ATOM 1789 C CA . ARG A 1 223 ? -9.314 0.462 29.780 1.00 83.88 223 ARG A CA 1
ATOM 1790 C C . ARG A 1 223 ? -9.706 1.907 29.448 1.00 83.88 223 ARG A C 1
ATOM 1792 O O . ARG A 1 223 ? -9.541 2.787 30.285 1.00 83.88 223 ARG A O 1
ATOM 1799 N N . GLY A 1 224 ? -10.241 2.162 28.251 1.00 78.38 224 GLY A N 1
ATOM 1800 C CA . GLY A 1 224 ? -10.612 3.508 27.798 1.00 78.38 224 GLY A CA 1
ATOM 1801 C C . GLY A 1 224 ? -9.420 4.384 27.398 1.00 78.38 224 GLY A C 1
ATOM 1802 O O . GLY A 1 224 ? -9.566 5.600 27.288 1.00 78.38 224 GLY A O 1
ATOM 1803 N N . GLU A 1 225 ? -8.253 3.783 27.172 1.00 78.81 225 GLU A N 1
ATOM 1804 C CA . GLU A 1 225 ? -7.034 4.494 26.795 1.00 78.81 225 GLU A CA 1
ATOM 1805 C C . GLU A 1 225 ? -7.105 5.001 25.347 1.00 78.81 225 GLU A C 1
ATOM 1807 O O . GLU A 1 225 ? -7.772 4.429 24.475 1.00 78.81 225 GLU A O 1
ATOM 1812 N N . ALA A 1 226 ? -6.394 6.098 25.079 1.00 66.75 226 ALA A N 1
ATOM 1813 C CA . ALA A 1 226 ? -6.142 6.522 23.712 1.00 66.75 226 ALA A CA 1
ATOM 1814 C C . ALA A 1 226 ? -5.217 5.496 23.045 1.00 66.75 226 ALA A C 1
ATOM 1816 O O . ALA A 1 226 ? -4.165 5.162 23.586 1.00 66.75 226 ALA A O 1
ATOM 1817 N N . ILE A 1 227 ? -5.614 4.985 21.878 1.00 68.44 227 ILE A N 1
ATOM 1818 C CA . ILE A 1 227 ? -4.755 4.083 21.112 1.00 68.44 227 ILE A CA 1
ATOM 1819 C C . ILE A 1 227 ? -3.667 4.924 20.456 1.00 68.44 227 ILE A C 1
ATOM 1821 O O . ILE A 1 227 ? -3.978 5.893 19.761 1.00 68.44 227 ILE A O 1
ATOM 1825 N N . ASP A 1 228 ? -2.419 4.512 20.639 1.00 67.38 228 ASP A N 1
ATOM 1826 C CA . ASP A 1 228 ? -1.318 5.005 19.829 1.00 67.38 228 ASP A CA 1
ATOM 1827 C C . ASP A 1 228 ? -1.583 4.671 18.355 1.00 67.38 228 ASP A C 1
ATOM 1829 O O . ASP A 1 228 ? -1.715 3.512 17.952 1.00 67.38 228 ASP A O 1
ATOM 1833 N N . THR A 1 229 ? -1.703 5.703 17.534 1.00 63.38 229 THR A N 1
ATOM 1834 C CA . THR A 1 229 ? -1.965 5.550 16.109 1.00 63.38 229 THR A CA 1
ATOM 1835 C C . THR A 1 229 ? -0.840 4.827 15.374 1.00 63.38 229 THR A C 1
ATOM 1837 O O . THR A 1 229 ? -1.122 4.192 14.356 1.00 63.38 229 THR A O 1
ATOM 1840 N N . GLU A 1 230 ? 0.388 4.842 15.903 1.00 64.44 230 GLU A N 1
ATOM 1841 C CA . GLU A 1 230 ? 1.487 4.020 15.390 1.00 64.44 230 GLU A CA 1
ATOM 1842 C C . GLU A 1 230 ? 1.206 2.526 15.593 1.00 64.44 230 GLU A C 1
ATOM 1844 O O . GLU A 1 230 ? 1.443 1.729 14.686 1.00 64.44 230 GLU A O 1
ATOM 1849 N N . MET A 1 231 ? 0.583 2.132 16.711 1.00 65.12 231 MET A N 1
ATOM 1850 C CA . MET A 1 231 ? 0.171 0.737 16.917 1.00 65.12 231 MET A CA 1
ATOM 1851 C C . MET A 1 231 ? -0.882 0.289 15.903 1.00 65.12 231 MET A C 1
ATOM 1853 O O . MET A 1 231 ? -0.884 -0.872 15.509 1.00 65.12 231 MET A O 1
ATOM 1857 N N . ILE A 1 232 ? -1.776 1.179 15.458 1.00 66.19 232 ILE A N 1
ATOM 1858 C CA . ILE A 1 232 ? -2.723 0.845 14.385 1.00 66.19 232 ILE A CA 1
ATOM 1859 C C . ILE A 1 232 ? -1.971 0.729 13.058 1.00 66.19 232 ILE A C 1
ATOM 1861 O O . ILE A 1 232 ? -2.164 -0.266 12.364 1.00 66.19 232 ILE A O 1
ATOM 1865 N N . HIS A 1 233 ? -1.102 1.699 12.739 1.00 63.50 233 HIS A N 1
ATOM 1866 C CA . HIS A 1 233 ? -0.319 1.771 11.499 1.00 63.50 233 HIS A CA 1
ATOM 1867 C C . HIS A 1 233 ? 0.587 0.547 11.288 1.00 63.50 233 HIS A C 1
ATOM 1869 O O . HIS A 1 233 ? 0.510 -0.081 10.235 1.00 63.50 233 HIS A O 1
ATOM 1875 N N . PHE A 1 234 ? 1.380 0.154 12.287 1.00 60.12 234 PHE A N 1
ATOM 1876 C CA . PHE A 1 234 ? 2.362 -0.932 12.156 1.00 60.12 234 PHE A CA 1
ATOM 1877 C C . PHE A 1 234 ? 1.798 -2.336 12.406 1.00 60.12 234 PHE A C 1
ATOM 1879 O O . PHE A 1 234 ? 2.429 -3.331 12.056 1.00 60.12 234 PHE A O 1
ATOM 1886 N N . ALA A 1 235 ? 0.588 -2.452 12.954 1.00 58.97 235 ALA A N 1
ATOM 1887 C CA . ALA A 1 235 ? -0.081 -3.739 13.151 1.00 58.97 235 ALA A CA 1
ATOM 1888 C C . ALA A 1 235 ? -0.721 -4.312 11.873 1.00 58.97 235 ALA A C 1
ATOM 1890 O O . ALA A 1 235 ? -1.542 -5.235 11.931 1.00 58.97 235 ALA A O 1
ATOM 1891 N N . MET A 1 236 ? -0.405 -3.766 10.698 1.00 62.62 236 MET A N 1
ATOM 1892 C CA . MET A 1 236 ? -0.980 -4.248 9.454 1.00 62.62 236 MET A CA 1
ATOM 1893 C C . MET A 1 236 ? -0.444 -5.656 9.143 1.00 62.62 236 MET A C 1
ATOM 1895 O O . MET A 1 236 ? 0.646 -5.850 8.625 1.00 62.62 236 MET A O 1
ATOM 1899 N N . TYR A 1 237 ? -1.235 -6.697 9.419 1.00 60.94 237 TYR A N 1
ATOM 1900 C CA . TYR A 1 237 ? -0.807 -8.098 9.238 1.00 60.94 237 TYR A CA 1
ATOM 1901 C C . TYR A 1 237 ? -0.417 -8.472 7.787 1.00 60.94 237 TYR A C 1
ATOM 1903 O O . TYR A 1 237 ? 0.082 -9.566 7.531 1.00 60.94 237 TYR A O 1
ATOM 1911 N N . MET A 1 238 ? -0.667 -7.581 6.822 1.00 66.44 238 MET A N 1
ATOM 1912 C CA . MET A 1 238 ? -0.370 -7.752 5.396 1.00 66.44 238 MET A CA 1
ATOM 1913 C C . MET A 1 238 ? 0.956 -7.107 4.957 1.00 66.44 238 MET A C 1
ATOM 1915 O O . MET A 1 238 ? 1.281 -7.168 3.774 1.00 66.44 238 MET A O 1
ATOM 1919 N N . GLU A 1 239 ? 1.738 -6.538 5.877 1.00 73.75 239 GLU A N 1
ATOM 1920 C CA . GLU A 1 239 ? 3.069 -5.956 5.618 1.00 73.75 239 GLU A CA 1
ATOM 1921 C C . GLU A 1 239 ? 4.015 -6.942 4.918 1.00 73.75 239 GLU A C 1
ATOM 1923 O O . GLU A 1 239 ? 4.678 -6.610 3.938 1.00 73.75 239 GLU A O 1
ATOM 1928 N N . SER A 1 240 ? 4.019 -8.213 5.341 1.00 68.12 240 SER A N 1
ATOM 1929 C CA . SER A 1 240 ? 4.832 -9.248 4.687 1.00 68.12 240 SER A CA 1
ATOM 1930 C C . SER A 1 240 ? 4.419 -9.474 3.227 1.00 68.12 240 SER A C 1
ATOM 1932 O O . SER A 1 240 ? 5.274 -9.611 2.351 1.00 68.12 240 SER A O 1
ATOM 1934 N N . HIS A 1 241 ? 3.115 -9.465 2.926 1.00 74.06 241 HIS A N 1
ATOM 1935 C CA . HIS A 1 241 ? 2.638 -9.573 1.546 1.00 74.06 241 HIS A CA 1
ATOM 1936 C C . HIS A 1 241 ? 3.123 -8.385 0.709 1.00 74.06 241 HIS A C 1
ATOM 1938 O O . HIS A 1 241 ? 3.649 -8.588 -0.387 1.00 74.06 241 HIS A O 1
ATOM 1944 N N . ALA A 1 242 ? 2.982 -7.162 1.226 1.00 83.19 242 ALA A N 1
ATOM 1945 C CA . ALA A 1 242 ? 3.412 -5.955 0.530 1.00 83.19 242 ALA A CA 1
ATOM 1946 C C . ALA A 1 242 ? 4.927 -5.928 0.283 1.00 83.19 242 ALA A C 1
ATOM 1948 O O . ALA A 1 242 ? 5.341 -5.714 -0.856 1.00 83.19 242 ALA A O 1
ATOM 1949 N N . ASN A 1 243 ? 5.740 -6.267 1.288 1.00 77.81 243 ASN A N 1
ATOM 1950 C CA . ASN A 1 243 ? 7.194 -6.402 1.156 1.00 77.81 243 ASN A CA 1
ATOM 1951 C C . ASN A 1 243 ? 7.584 -7.401 0.061 1.00 77.81 243 ASN A C 1
ATOM 1953 O O . ASN A 1 243 ? 8.321 -7.068 -0.864 1.00 77.81 243 ASN A O 1
ATOM 1957 N N . ASN A 1 244 ? 7.030 -8.613 0.094 1.00 69.50 244 ASN A N 1
ATOM 1958 C CA . ASN A 1 244 ? 7.347 -9.640 -0.900 1.00 69.50 244 ASN A CA 1
ATOM 1959 C C . ASN A 1 244 ? 6.900 -9.250 -2.314 1.00 69.50 244 ASN A C 1
ATOM 1961 O O . ASN A 1 244 ? 7.600 -9.512 -3.301 1.00 69.50 244 ASN A O 1
ATOM 1965 N N . ARG A 1 245 ? 5.717 -8.635 -2.423 1.00 79.69 245 ARG A N 1
ATOM 1966 C CA . ARG A 1 245 ? 5.194 -8.130 -3.692 1.00 79.69 245 ARG A CA 1
ATOM 1967 C C . ARG A 1 245 ? 6.125 -7.060 -4.257 1.00 79.69 245 ARG A C 1
ATOM 1969 O O . ARG A 1 245 ? 6.497 -7.153 -5.429 1.00 79.69 245 ARG A O 1
ATOM 1976 N N . ALA A 1 246 ? 6.552 -6.123 -3.415 1.00 86.19 246 ALA A N 1
ATOM 1977 C CA . ALA A 1 246 ? 7.491 -5.069 -3.758 1.00 86.19 246 ALA A CA 1
ATOM 1978 C C . ALA A 1 246 ? 8.841 -5.629 -4.211 1.00 86.19 246 ALA A C 1
ATOM 1980 O O . ALA A 1 246 ? 9.279 -5.327 -5.317 1.00 86.19 246 ALA A O 1
ATOM 1981 N N . GLU A 1 247 ? 9.460 -6.520 -3.434 1.00 80.62 247 GLU A N 1
ATOM 1982 C CA . GLU A 1 247 ? 10.733 -7.160 -3.785 1.00 80.62 247 GLU A CA 1
ATOM 1983 C C . GLU A 1 247 ? 10.661 -7.941 -5.101 1.00 80.62 247 GLU A C 1
ATOM 1985 O O . GLU A 1 247 ? 11.592 -7.922 -5.914 1.00 80.62 247 GLU A O 1
ATOM 1990 N N . SER A 1 248 ? 9.558 -8.659 -5.333 1.00 78.00 248 SER A N 1
ATOM 1991 C CA . SER A 1 248 ? 9.366 -9.416 -6.569 1.00 78.00 248 SER A CA 1
ATOM 1992 C C . SER A 1 248 ? 9.307 -8.509 -7.794 1.00 78.00 248 SER A C 1
ATOM 1994 O O . SER A 1 248 ? 9.841 -8.883 -8.838 1.00 78.00 248 SER A O 1
ATOM 1996 N N . ILE A 1 249 ? 8.637 -7.360 -7.696 1.00 82.81 249 ILE A N 1
ATOM 1997 C CA . ILE A 1 249 ? 8.558 -6.391 -8.795 1.00 82.81 249 ILE A CA 1
ATOM 1998 C C . ILE A 1 249 ? 9.899 -5.669 -8.939 1.00 82.81 249 ILE A C 1
ATOM 2000 O O . ILE A 1 249 ? 10.431 -5.576 -10.042 1.00 82.81 249 ILE A O 1
ATOM 2004 N N . CYS A 1 250 ? 10.494 -5.250 -7.823 1.00 85.06 250 CYS A N 1
ATOM 2005 C CA . CYS A 1 250 ? 11.764 -4.538 -7.787 1.00 85.06 250 CYS A CA 1
ATOM 2006 C C . CYS A 1 250 ? 12.885 -5.307 -8.490 1.00 85.06 250 CYS A C 1
ATOM 2008 O O . CYS A 1 250 ? 13.631 -4.732 -9.275 1.00 85.06 250 CYS A O 1
ATOM 2010 N N . ARG A 1 251 ? 12.963 -6.631 -8.282 1.00 81.50 251 ARG A N 1
ATOM 2011 C CA . ARG A 1 251 ? 13.925 -7.503 -8.978 1.00 81.50 251 ARG A CA 1
ATOM 2012 C C . ARG A 1 251 ? 13.768 -7.513 -10.499 1.00 81.50 251 ARG A C 1
ATOM 2014 O O . ARG A 1 251 ? 14.744 -7.763 -11.189 1.00 81.50 251 ARG A O 1
ATOM 2021 N N . ARG A 1 252 ? 12.557 -7.292 -11.014 1.00 82.44 252 ARG A N 1
ATOM 2022 C CA . ARG A 1 252 ? 12.263 -7.297 -12.456 1.00 82.44 252 ARG A CA 1
ATOM 2023 C C . ARG A 1 252 ? 12.463 -5.928 -13.098 1.00 82.44 252 ARG A C 1
ATOM 2025 O O . ARG A 1 252 ? 12.708 -5.866 -14.294 1.00 82.44 252 ARG A O 1
ATOM 2032 N N . LEU A 1 253 ? 12.326 -4.861 -12.313 1.00 86.12 253 LEU A N 1
ATOM 2033 C CA . LEU A 1 253 ? 12.437 -3.479 -12.780 1.00 86.12 253 LEU A CA 1
ATOM 2034 C C . LEU A 1 253 ? 13.764 -2.805 -12.421 1.00 86.12 253 LEU A C 1
ATOM 2036 O O . LEU A 1 253 ? 13.956 -1.657 -12.800 1.00 86.12 253 LEU A O 1
ATOM 2040 N N . SER A 1 254 ? 14.651 -3.489 -11.691 1.00 84.69 254 SER A N 1
ATOM 2041 C CA . SER A 1 254 ? 15.880 -2.904 -11.137 1.00 84.69 254 SER A CA 1
ATOM 2042 C C . SER A 1 254 ? 15.595 -1.622 -10.348 1.00 84.69 254 SER A C 1
ATOM 2044 O O . SER A 1 254 ? 16.183 -0.576 -10.595 1.00 84.69 254 SER A O 1
ATOM 2046 N N . CYS A 1 255 ? 14.635 -1.709 -9.427 1.00 85.75 255 CYS A N 1
ATOM 2047 C CA . CYS A 1 255 ? 14.208 -0.570 -8.621 1.00 85.75 255 CYS A CA 1
ATOM 2048 C C . CYS A 1 255 ? 15.246 -0.201 -7.542 1.00 85.75 255 CYS A C 1
ATOM 2050 O O . CYS A 1 255 ? 16.070 -1.036 -7.156 1.00 85.75 255 CYS A O 1
ATOM 2052 N N . GLU A 1 256 ? 15.171 1.024 -7.021 1.00 84.00 256 GLU A N 1
ATOM 2053 C CA . GL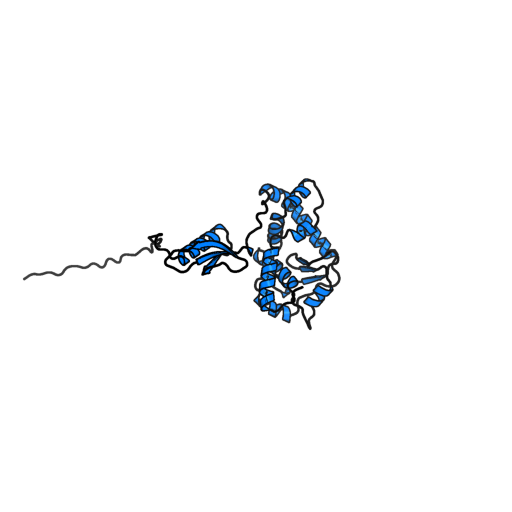U A 1 256 ? 16.017 1.478 -5.920 1.00 84.00 256 GLU A CA 1
ATOM 2054 C C . GLU A 1 256 ? 15.655 0.742 -4.622 1.00 84.00 256 GLU A C 1
ATOM 2056 O O . GLU A 1 256 ? 14.485 0.655 -4.216 1.00 84.00 256 GLU A O 1
ATOM 2061 N N . ARG A 1 257 ? 16.684 0.177 -3.990 1.00 75.50 257 ARG A N 1
ATOM 2062 C CA . ARG A 1 257 ? 16.606 -0.414 -2.657 1.00 75.50 257 ARG A CA 1
ATOM 2063 C C . ARG A 1 257 ? 17.192 0.615 -1.704 1.00 75.50 257 ARG A C 1
ATOM 2065 O O . ARG A 1 257 ? 18.351 0.976 -1.874 1.00 75.50 257 ARG A O 1
ATOM 2072 N N . GLU A 1 258 ? 16.357 1.095 -0.791 1.00 59.16 258 GLU A N 1
ATOM 2073 C CA . GLU A 1 258 ? 16.791 1.940 0.327 1.00 59.16 258 GLU A CA 1
ATOM 2074 C C . GLU A 1 258 ? 17.833 1.219 1.190 1.00 59.16 258 GLU A C 1
ATOM 2076 O O . GLU A 1 258 ? 17.692 -0.018 1.367 1.00 59.16 258 GLU A O 1
#

pLDDT: mean 78.42, std 16.36, range [37.47, 97.19]

Secondary structure (DSSP, 8-state):
--------------------PPS-GGG--HHHHHHHHHHHHHHHH---EEEEESSPPTTEEEEEEE--TTS--EEEEEEGGGPPP---PPPHHHHHHHHHHHHHHHHHHHHHHHHTEEEEEE---HHHHHHHHTT-TTS-TTS-EEEEETT-SSSEEE-SSEEEES-HHHHHHHH-SSS---BHHHHHHHHHHHHHHHTTSHHHHHHHHHHTS-HHHHHHHHTTPPPPHHHHHHT-TTHHHHHHHHHHHHHHHTPBP-